Protein AF-R6BMS5-F1 (afdb_monomer_lite)

pLDDT: mean 73.4, std 20.64, range [26.23, 98.5]

Secondary structure (DSSP, 8-state):
-HHHHHHH-GGGSPPPP-SS-GGG-TTTTS-TT------HHHHHHHHHHHHHHTTTTPPB-TT-EETTTEE-HHHHHHHHHHHTT----SSHHHHTTSSEEE-GGG--TTPEEEEE-TTS-EEEEEEEEETTEEEEEEETTTEEEEEE--TTTEEEEEE-S-S-SSHHHHHHHT-----SS-TTS-----BTTBEEEEEEEEEEE-SSHHHHGGGTTSPPTTSPPP-TTTEEE-TTS-TT-EEEETTEEEEEEE--SSTTEEEEE-SSHHHHHHH-SEEEEEEE--

Foldseek 3Di:
DVVVCVVPPPVPDDDDPDPADPVRDPPNPPDPPPPPPCDLLNLLLQLLVVVLVVLFQAADDVVDLDSHPHYAFQSSLQNSCVLQQDHADSDLVRNCVVADWDAPLPADRQWKWFFADPVGDTDHIWGDRPPQKTWGLDDRVGGTHIDGDPVVGTDIIGDPRDPDPPPLVVVVVVDDDDDDDCPRRDAFDCDVQAGWRDKAKEAEAELDCVRQPVCRPAPAPQRHRDDALEEKAEPSDDFQWWKAWPNGIYTHRHHDDGPRYIYGYDHDDVVRVVVPIDITTMHTGD

Radius of gyration: 23.59 Å; chains: 1; bounding box: 51×51×78 Å

Sequence (286 aa):
MKKEIEEKGEDTYALAKAKVKPEDNKACYYTVTSVKEASVSGLIRTSMLEYAKQFLGNPYVWGGTSLTKGADCSGFVQSIYAEFGYSIPRVAEDQAECATKIPVEDALPGDLIFYQRSDGYIYHVVMSTGDGGTIEAHSSATGIIESTVNENDAVWAVRIISNEDTDILDALKKKDMAADYYDNAVIAKSTEYGSYLGKFKLTAYCSCPICCGVWSGGPTASGAMPTIDHTVAMAGLPFGTELIINGQVYTVEDLGTPYGHVDIYMNNHQAALQFGVQYSDVYLKK

Structure (mmCIF, N/CA/C/O backbone):
data_AF-R6BMS5-F1
#
_entry.id   AF-R6BMS5-F1
#
loop_
_atom_site.group_PDB
_atom_site.id
_atom_site.type_symbol
_atom_site.label_atom_id
_atom_site.label_alt_id
_atom_site.label_comp_id
_atom_site.label_asym_id
_atom_site.label_entity_id
_atom_site.label_seq_id
_atom_site.pdbx_PDB_ins_code
_atom_site.Cartn_x
_atom_site.Cartn_y
_atom_site.Cartn_z
_atom_site.occupancy
_atom_site.B_iso_or_equiv
_atom_site.auth_seq_id
_atom_site.auth_comp_id
_atom_site.auth_asym_id
_atom_site.auth_atom_id
_atom_site.pdbx_PDB_model_num
ATOM 1 N N . MET A 1 1 ? -14.666 19.134 49.758 1.00 48.16 1 MET A N 1
ATOM 2 C CA . MET A 1 1 ? -14.862 18.696 48.357 1.00 48.16 1 MET A CA 1
ATOM 3 C C . MET A 1 1 ? -14.799 17.178 48.189 1.00 48.16 1 MET A C 1
ATOM 5 O O . MET A 1 1 ? -15.866 16.598 48.250 1.00 48.16 1 MET A O 1
ATOM 9 N N . LYS A 1 2 ? -13.640 16.494 48.096 1.00 39.88 2 LYS A N 1
ATOM 10 C CA . LYS A 1 2 ? -13.614 15.010 47.957 1.00 39.88 2 LYS A CA 1
ATOM 11 C C . LYS A 1 2 ? -14.349 14.269 49.094 1.00 39.88 2 LYS A C 1
ATOM 13 O O . LYS A 1 2 ? -15.222 13.459 48.834 1.00 39.88 2 LYS A O 1
ATOM 18 N N . LYS A 1 3 ? -14.082 14.669 50.343 1.00 44.28 3 LYS A N 1
ATOM 19 C CA . LYS A 1 3 ? -14.708 14.100 51.552 1.00 44.28 3 LYS A CA 1
ATOM 20 C C . LYS A 1 3 ? -16.211 14.401 51.714 1.00 44.28 3 LYS A C 1
ATOM 22 O O . LYS A 1 3 ? -16.869 13.731 52.487 1.00 44.28 3 LYS A O 1
ATOM 27 N N . GLU A 1 4 ? -16.743 15.414 51.021 1.00 46.16 4 GLU A N 1
ATOM 28 C CA . GLU A 1 4 ? -18.176 15.777 51.080 1.00 46.16 4 GLU A CA 1
ATOM 29 C C . GLU A 1 4 ? -19.003 15.079 49.995 1.00 46.16 4 GLU A C 1
ATOM 31 O O . GLU A 1 4 ? -20.181 14.810 50.210 1.00 46.16 4 GLU A O 1
ATOM 36 N N . ILE A 1 5 ? -18.388 14.780 48.846 1.00 49.88 5 ILE A N 1
ATOM 37 C CA . ILE A 1 5 ? -19.019 14.054 47.734 1.00 49.88 5 ILE A CA 1
ATOM 38 C C . ILE A 1 5 ? -19.238 12.584 48.124 1.00 49.88 5 ILE A C 1
ATOM 40 O O . ILE A 1 5 ? -20.302 12.030 47.858 1.00 49.88 5 ILE A O 1
ATOM 44 N N . GLU A 1 6 ? -18.280 11.993 48.844 1.00 48.81 6 GLU A N 1
ATOM 45 C CA . GLU A 1 6 ? -18.361 10.616 49.353 1.00 48.81 6 GLU A CA 1
ATOM 46 C C . GLU A 1 6 ? -19.474 10.414 50.403 1.00 48.81 6 GLU A C 1
ATOM 48 O O . GLU A 1 6 ? -19.996 9.311 50.525 1.00 48.81 6 GLU A O 1
ATOM 53 N N . GLU A 1 7 ? -19.878 11.461 51.136 1.00 52.62 7 GLU A N 1
ATOM 54 C CA . GLU A 1 7 ? -20.912 11.369 52.185 1.00 52.62 7 GLU A CA 1
ATOM 55 C C . GLU A 1 7 ? -22.335 11.717 51.709 1.00 52.62 7 GLU A C 1
ATOM 57 O O . GLU A 1 7 ? -23.301 11.288 52.340 1.00 52.62 7 GLU A O 1
ATOM 62 N N . LYS A 1 8 ? -22.497 12.509 50.636 1.00 54.75 8 LYS A N 1
ATOM 63 C CA . LYS A 1 8 ? -23.806 13.078 50.238 1.00 54.75 8 LYS A CA 1
ATOM 64 C C . LYS A 1 8 ? -24.332 12.638 48.869 1.00 54.75 8 LYS A C 1
ATOM 66 O O . LYS A 1 8 ? -25.484 12.940 48.565 1.00 54.75 8 LYS A O 1
ATOM 71 N N . GLY A 1 9 ? -23.530 11.922 48.079 1.00 44.66 9 GLY A N 1
ATOM 72 C CA . GLY A 1 9 ? -23.881 11.511 46.717 1.00 44.66 9 GLY A CA 1
ATOM 73 C C . GLY A 1 9 ? -23.806 12.665 45.708 1.00 44.66 9 GLY A C 1
ATOM 74 O O . GLY A 1 9 ? -24.185 13.805 46.002 1.00 44.66 9 GLY A O 1
ATOM 75 N N . GLU A 1 10 ? -23.299 12.372 44.506 1.00 50.56 10 GLU A N 1
ATOM 76 C CA . GLU A 1 10 ? -23.112 13.349 43.416 1.00 50.56 10 GLU A CA 1
ATOM 77 C C . GLU A 1 10 ? -24.436 13.983 42.947 1.00 50.56 10 GLU A C 1
ATOM 79 O O . GLU A 1 10 ? -24.450 15.120 42.475 1.00 50.56 10 GLU A O 1
ATOM 84 N N . ASP A 1 11 ? -25.555 13.302 43.195 1.00 53.88 11 ASP A N 1
ATOM 85 C CA . ASP A 1 11 ? -26.923 13.658 42.804 1.00 53.88 11 ASP A CA 1
ATOM 86 C C . ASP A 1 11 ? -27.431 14.976 43.423 1.00 53.88 11 ASP A C 1
ATOM 88 O O . ASP A 1 11 ? -28.431 15.543 42.977 1.00 53.88 11 ASP A O 1
ATOM 92 N N . THR A 1 12 ? -26.757 15.477 44.465 1.00 45.81 12 THR A N 1
ATOM 93 C CA . THR A 1 12 ? -27.118 16.726 45.159 1.00 45.81 12 THR A CA 1
ATOM 94 C C . THR A 1 12 ? -26.424 17.970 44.596 1.00 45.81 12 THR A C 1
ATOM 96 O O . THR A 1 12 ? -26.767 19.093 44.983 1.00 45.81 12 THR A O 1
ATOM 99 N N . TYR A 1 13 ? -25.488 17.810 43.655 1.00 47.62 13 TYR A N 1
ATOM 100 C CA . TYR A 1 13 ? -24.798 18.925 43.013 1.00 47.62 13 TYR A CA 1
ATOM 101 C C . TYR A 1 13 ? -25.495 19.329 41.712 1.00 47.62 13 TYR A C 1
ATOM 103 O O . TYR A 1 13 ? -25.735 18.522 40.818 1.00 47.62 13 TYR A O 1
ATOM 111 N N . ALA A 1 14 ? -25.809 20.620 41.584 1.00 51.78 14 ALA A N 1
ATOM 112 C CA . ALA A 1 14 ? -26.380 21.149 40.355 1.00 51.78 14 ALA A CA 1
ATOM 113 C C . ALA A 1 14 ? -25.389 20.966 39.194 1.00 51.78 14 ALA A C 1
ATOM 115 O O . ALA A 1 14 ? -24.270 21.484 39.248 1.00 51.78 14 ALA A O 1
ATOM 116 N N . LEU A 1 15 ? -25.827 20.267 38.140 1.00 48.81 15 LEU A N 1
ATOM 117 C CA . LEU A 1 15 ? -25.089 20.143 36.885 1.00 48.81 15 LEU A CA 1
ATOM 118 C C . LEU A 1 15 ? -24.623 21.525 36.415 1.00 48.81 15 LEU A C 1
ATOM 120 O O . LEU A 1 15 ? -25.369 22.511 36.481 1.00 48.81 15 LEU A O 1
ATOM 124 N N . ALA A 1 16 ? -23.377 21.598 35.945 1.00 44.78 16 ALA A N 1
ATOM 125 C CA . ALA A 1 16 ? -22.811 22.829 35.424 1.00 44.78 16 ALA A CA 1
ATOM 126 C C . ALA A 1 16 ? -23.726 23.381 34.322 1.00 44.78 16 ALA A C 1
ATOM 128 O O . ALA A 1 16 ? -23.950 22.743 33.294 1.00 44.78 16 ALA A O 1
ATOM 129 N N . LYS A 1 17 ? -24.286 24.575 34.542 1.00 50.03 17 LYS A N 1
ATOM 130 C CA . LYS A 1 17 ? -25.129 25.224 33.537 1.00 50.03 17 LYS A CA 1
ATOM 131 C C . LYS A 1 17 ? -24.268 25.571 32.327 1.00 50.03 17 LYS A C 1
ATOM 133 O O . LYS A 1 17 ? -23.291 26.310 32.464 1.00 50.03 17 LYS A O 1
ATOM 138 N N . ALA A 1 18 ? -24.652 25.055 31.161 1.00 46.06 18 ALA A N 1
ATOM 139 C CA . ALA A 1 18 ? -24.036 25.394 29.886 1.00 46.06 18 ALA A CA 1
ATOM 140 C C . ALA A 1 18 ? -24.053 26.921 29.703 1.00 46.06 18 ALA A C 1
ATOM 142 O O . ALA A 1 18 ? -25.115 27.537 29.621 1.00 46.06 18 ALA A O 1
ATOM 143 N N . LYS A 1 19 ? -22.868 27.543 29.713 1.00 53.03 19 LYS A N 1
ATOM 144 C CA . LYS A 1 19 ? -22.713 29.005 29.599 1.00 53.03 19 LYS A CA 1
ATOM 145 C C . LYS A 1 19 ? -22.759 29.503 28.154 1.00 53.03 19 LYS A C 1
ATOM 147 O O . LYS A 1 19 ? -22.869 30.703 27.936 1.00 53.03 19 LYS A O 1
ATOM 152 N N . VAL A 1 20 ? -22.663 28.593 27.190 1.00 51.56 20 VAL A N 1
ATOM 153 C CA . VAL A 1 20 ? -22.655 28.871 25.753 1.00 51.56 20 VAL A CA 1
ATOM 154 C C . VAL A 1 20 ? -23.576 27.846 25.111 1.00 51.56 20 VAL A C 1
ATOM 156 O O . VAL A 1 20 ? -23.470 26.655 25.414 1.00 51.56 20 VAL A O 1
ATOM 159 N N . LYS A 1 21 ? -24.518 28.298 24.283 1.00 54.41 21 LYS A N 1
ATOM 160 C CA . LYS A 1 21 ? -25.370 27.376 23.535 1.00 54.41 21 LYS A CA 1
ATOM 161 C C . LYS A 1 21 ? -24.517 26.627 22.502 1.00 54.41 21 LYS A C 1
ATOM 163 O O . LYS A 1 21 ? -23.552 27.207 22.008 1.00 54.41 21 LYS A O 1
ATOM 168 N N . PRO A 1 22 ? -24.849 25.374 22.144 1.00 48.09 22 PRO A N 1
ATOM 169 C CA . PRO A 1 22 ? -24.074 24.598 21.170 1.00 48.09 22 PRO A CA 1
ATOM 170 C C . PRO A 1 22 ? -23.834 25.343 19.846 1.00 48.09 22 PRO A C 1
ATOM 172 O O . PRO A 1 22 ? -22.735 25.300 19.303 1.00 48.09 22 PRO A O 1
ATOM 175 N N . GLU A 1 23 ? -24.837 26.098 19.394 1.00 49.16 23 GLU A N 1
ATOM 176 C CA . GLU A 1 23 ? -24.811 26.970 18.210 1.00 49.16 23 GLU A CA 1
ATOM 177 C C . GLU A 1 23 ? -23.777 28.116 18.275 1.00 49.16 23 GLU A C 1
ATOM 179 O O . GLU A 1 23 ? -23.282 28.557 17.240 1.00 49.16 23 GLU A O 1
ATOM 184 N N . ASP A 1 24 ? -23.365 28.539 19.473 1.00 50.84 24 ASP A N 1
ATOM 185 C CA . ASP A 1 24 ? -22.434 29.654 19.699 1.00 50.84 24 ASP A CA 1
ATOM 186 C C . ASP A 1 24 ? -20.996 29.189 20.024 1.00 50.84 24 ASP A C 1
ATOM 188 O O . ASP A 1 24 ? -20.091 30.007 20.219 1.00 50.84 24 ASP A O 1
ATOM 192 N N . ASN A 1 25 ? -20.741 27.876 20.089 1.00 48.56 25 ASN A N 1
ATOM 193 C CA . ASN A 1 25 ? -19.449 27.334 20.512 1.00 48.56 25 ASN A CA 1
ATOM 194 C C . ASN A 1 25 ? -18.418 27.247 19.368 1.00 48.56 25 ASN A C 1
ATOM 196 O O . ASN A 1 25 ? -18.364 26.220 18.692 1.00 48.56 25 ASN A O 1
ATOM 200 N N . LYS A 1 26 ? -17.545 28.277 19.259 1.00 43.00 26 LYS A N 1
ATOM 201 C CA . LYS A 1 26 ? -16.164 28.289 18.685 1.00 43.00 26 LYS A CA 1
ATOM 202 C C . LYS A 1 26 ? -15.633 26.987 18.053 1.00 43.00 26 LYS A C 1
ATOM 204 O O . LYS A 1 26 ? -15.142 26.932 16.929 1.00 43.00 26 LYS A O 1
ATOM 209 N N . ALA A 1 27 ? -15.602 25.964 18.903 1.00 41.84 27 ALA A N 1
ATOM 210 C CA . ALA A 1 27 ? -14.840 24.740 18.721 1.00 41.84 27 ALA A CA 1
ATOM 211 C C . ALA A 1 27 ? -15.634 23.607 18.049 1.00 41.84 27 ALA A C 1
ATOM 213 O O . ALA A 1 27 ? -15.022 22.655 17.579 1.00 41.84 27 ALA A O 1
ATOM 214 N N . CYS A 1 28 ? -16.966 23.705 17.957 1.00 34.50 28 CYS A N 1
ATOM 215 C CA . CYS A 1 28 ? -17.813 22.676 17.335 1.00 34.50 28 CYS A CA 1
ATOM 216 C C . CYS A 1 28 ? -17.960 22.828 15.810 1.00 34.50 28 CYS A C 1
ATOM 218 O O . CYS A 1 28 ? -18.633 22.020 15.179 1.00 34.50 28 CYS A O 1
ATOM 220 N N . TYR A 1 29 ? -17.337 23.842 15.208 1.00 29.11 29 TYR A N 1
ATOM 221 C CA . TYR A 1 29 ? -17.413 24.121 13.768 1.00 29.11 29 TYR A CA 1
ATOM 222 C C . TYR A 1 29 ? -16.054 24.178 13.082 1.00 29.11 29 TYR A C 1
ATOM 224 O O . TYR A 1 29 ? -15.901 24.819 12.045 1.00 29.11 29 TYR A O 1
ATOM 232 N N . TYR A 1 30 ? -15.109 23.363 13.550 1.00 30.27 30 TYR A N 1
ATOM 233 C CA . TYR A 1 30 ? -14.156 22.748 12.623 1.00 30.27 30 TYR A CA 1
ATOM 234 C C . TYR A 1 30 ? -14.884 21.662 11.804 1.00 30.27 30 TYR A C 1
ATOM 236 O O . TYR A 1 30 ? -14.712 20.465 11.982 1.00 30.27 30 TYR A O 1
ATOM 244 N N . THR A 1 31 ? -15.813 22.160 10.984 1.00 35.34 31 THR A N 1
ATOM 245 C CA . THR A 1 31 ? -16.232 21.710 9.656 1.00 35.34 31 THR A CA 1
ATOM 246 C C . THR A 1 31 ? -16.151 20.215 9.343 1.00 35.34 31 THR A C 1
ATOM 248 O O . THR A 1 31 ? -15.224 19.745 8.692 1.00 35.34 31 THR A O 1
ATOM 251 N N . VAL A 1 32 ? -17.281 19.552 9.589 1.00 35.22 32 VAL A N 1
ATOM 252 C CA . VAL A 1 32 ? -17.813 18.413 8.808 1.00 35.22 32 VAL A CA 1
ATOM 253 C C . VAL A 1 32 ? -18.156 18.835 7.353 1.00 35.22 32 VAL A C 1
ATOM 255 O O . VAL A 1 32 ? -18.605 18.041 6.541 1.00 35.22 32 VAL A O 1
ATOM 258 N N . THR A 1 33 ? -17.929 20.100 6.980 1.00 29.91 33 THR A N 1
ATOM 259 C CA . THR A 1 33 ? -18.374 20.713 5.716 1.00 29.91 33 THR A CA 1
ATOM 260 C C . THR A 1 33 ? -17.281 20.913 4.659 1.00 29.91 33 THR A C 1
ATOM 262 O O . THR A 1 33 ? -17.516 21.600 3.669 1.00 29.91 33 THR A O 1
ATOM 265 N N . SER A 1 34 ? -16.101 20.303 4.815 1.00 32.72 34 SER A N 1
ATOM 266 C CA . SER A 1 34 ? -15.114 20.199 3.723 1.00 32.72 34 SER A CA 1
ATOM 267 C C . SER A 1 34 ? -14.394 18.851 3.660 1.00 32.72 34 SER A C 1
ATOM 269 O O . SER A 1 34 ? -13.307 18.761 3.085 1.00 32.72 34 SER A O 1
ATOM 271 N N . VAL A 1 35 ? -14.974 17.792 4.228 1.00 34.66 35 VAL A N 1
ATOM 272 C CA . VAL A 1 35 ? -14.551 16.438 3.872 1.00 34.66 35 VAL A CA 1
ATOM 273 C C . VAL A 1 35 ? -15.018 16.198 2.443 1.00 34.66 35 VAL A C 1
ATOM 275 O O . VAL A 1 35 ? -16.181 15.906 2.190 1.00 34.66 35 VAL A O 1
ATOM 278 N N . LYS A 1 36 ? -14.101 16.368 1.484 1.00 32.91 36 LYS A N 1
ATOM 279 C CA . LYS A 1 36 ? -14.150 15.594 0.242 1.00 32.91 36 LYS A CA 1
ATOM 280 C C . LYS A 1 36 ? -14.417 14.160 0.700 1.00 32.91 36 LYS A C 1
ATOM 282 O O . LYS A 1 36 ? -13.620 13.674 1.503 1.00 32.91 36 LYS A O 1
ATOM 287 N N . GLU A 1 37 ? -15.556 13.569 0.322 1.00 36.56 37 GLU A N 1
ATOM 288 C CA . GLU A 1 37 ? -15.881 12.188 0.698 1.00 36.56 37 GLU A CA 1
ATOM 289 C C . GLU A 1 37 ? -14.613 11.360 0.496 1.00 36.56 37 GLU A C 1
ATOM 291 O O . GLU A 1 37 ? -14.028 11.370 -0.592 1.00 36.56 37 GLU A O 1
ATOM 296 N N . ALA A 1 38 ? -14.101 10.775 1.580 1.00 40.34 38 ALA A N 1
ATOM 297 C CA . ALA A 1 38 ? -12.914 9.953 1.495 1.00 40.34 38 ALA A CA 1
ATOM 298 C C . ALA A 1 38 ? -13.300 8.761 0.622 1.00 40.34 38 ALA A C 1
ATOM 300 O O . ALA A 1 38 ? -14.048 7.890 1.061 1.00 40.34 38 ALA A O 1
ATOM 301 N N . SER A 1 39 ? -12.854 8.748 -0.635 1.00 49.84 39 SER A N 1
ATOM 302 C CA . SER A 1 39 ? -13.043 7.570 -1.466 1.00 49.84 39 SER A CA 1
ATOM 303 C C . SER A 1 39 ? -12.265 6.430 -0.819 1.00 49.84 39 SER A C 1
ATOM 305 O O . SER A 1 39 ? -11.151 6.627 -0.316 1.00 49.84 39 SER A O 1
ATOM 307 N N . VAL A 1 40 ? -12.838 5.228 -0.823 1.00 50.91 40 VAL A N 1
ATOM 308 C CA . VAL A 1 40 ? -12.163 4.030 -0.299 1.00 50.91 40 VAL A CA 1
ATOM 309 C C . VAL A 1 40 ? -10.800 3.866 -0.980 1.00 50.91 40 VAL A C 1
ATOM 311 O O . VAL A 1 40 ? -9.797 3.591 -0.323 1.00 50.91 40 VAL A O 1
ATOM 314 N N . SER A 1 41 ? -10.740 4.165 -2.282 1.00 56.53 41 SER A N 1
ATOM 315 C CA . SER A 1 41 ? -9.504 4.222 -3.063 1.00 56.53 41 SER A CA 1
ATOM 316 C C . SER A 1 41 ? -8.477 5.221 -2.514 1.00 56.53 41 SER A C 1
ATOM 318 O O . SER A 1 41 ? -7.293 4.900 -2.461 1.00 56.53 41 SER A O 1
ATOM 320 N N . GLY A 1 42 ? -8.896 6.402 -2.052 1.00 56.59 42 GLY A N 1
ATOM 321 C CA . GLY A 1 42 ? -8.011 7.403 -1.455 1.00 56.59 42 GLY A CA 1
ATOM 322 C C . GLY A 1 42 ? -7.402 6.935 -0.133 1.00 56.59 42 GLY A C 1
ATOM 323 O O . GLY A 1 42 ? -6.194 7.053 0.059 1.00 56.59 42 GLY A O 1
ATOM 324 N N . LEU A 1 43 ? -8.210 6.331 0.745 1.00 57.75 43 LEU A N 1
ATOM 325 C CA . LEU A 1 43 ? -7.745 5.805 2.036 1.00 57.75 43 LEU A CA 1
ATOM 326 C C . LEU A 1 43 ? -6.770 4.631 1.874 1.00 57.75 43 LEU A C 1
ATOM 328 O O . LEU A 1 43 ? -5.758 4.573 2.577 1.00 57.75 43 LEU A O 1
ATOM 332 N N . ILE A 1 44 ? -7.041 3.725 0.926 1.00 63.84 44 ILE A N 1
ATOM 333 C CA . ILE A 1 44 ? -6.142 2.610 0.592 1.00 63.84 44 ILE A CA 1
ATOM 334 C C . ILE A 1 44 ? -4.803 3.150 0.093 1.00 63.84 44 ILE A C 1
ATOM 336 O O . ILE A 1 44 ? -3.760 2.730 0.584 1.00 63.84 44 ILE A O 1
ATOM 340 N N . ARG A 1 45 ? -4.820 4.107 -0.842 1.00 75.38 45 ARG A N 1
ATOM 341 C CA . ARG A 1 45 ? -3.604 4.708 -1.408 1.00 75.38 45 ARG A CA 1
ATOM 342 C C . ARG A 1 45 ? -2.745 5.382 -0.337 1.00 75.38 45 ARG A C 1
ATOM 344 O O . ARG A 1 45 ? -1.548 5.119 -0.269 1.00 75.38 45 ARG A O 1
ATOM 351 N N . THR A 1 46 ? -3.343 6.193 0.539 1.00 70.12 46 THR A N 1
ATOM 352 C CA . THR A 1 46 ? -2.618 6.818 1.659 1.00 70.12 46 THR A CA 1
ATOM 353 C C . THR A 1 46 ? -2.024 5.768 2.593 1.00 70.12 46 THR A C 1
ATOM 355 O O . THR A 1 46 ? -0.839 5.829 2.908 1.00 70.12 46 THR A O 1
ATOM 358 N N . SER A 1 47 ? -2.818 4.773 2.991 1.00 63.44 47 SER A N 1
ATOM 359 C CA . SER A 1 47 ? -2.358 3.707 3.886 1.00 63.44 47 SER A CA 1
ATOM 360 C C . SER A 1 47 ? -1.225 2.884 3.269 1.00 63.44 47 SER A C 1
ATOM 362 O O . SER A 1 47 ? -0.266 2.545 3.959 1.00 63.44 47 SER A O 1
ATOM 364 N N . MET A 1 48 ? -1.300 2.610 1.964 1.00 77.06 48 MET A N 1
ATOM 365 C CA . MET A 1 48 ? -0.274 1.892 1.208 1.00 77.06 48 MET A CA 1
ATOM 366 C C . MET A 1 48 ? 1.059 2.628 1.218 1.00 77.06 48 MET A C 1
ATOM 368 O O . MET A 1 48 ? 2.097 2.011 1.456 1.00 77.06 48 MET A O 1
ATOM 372 N N . LEU A 1 49 ? 1.038 3.947 1.031 1.00 80.69 49 LEU A N 1
ATOM 373 C CA . LEU A 1 49 ? 2.254 4.751 1.091 1.00 80.69 49 LEU A CA 1
ATOM 374 C C . LEU A 1 49 ? 2.829 4.840 2.504 1.00 80.69 49 LEU A C 1
ATOM 376 O O . LEU A 1 49 ? 4.033 4.678 2.674 1.00 80.69 49 LEU A O 1
ATOM 380 N N . GLU A 1 50 ? 1.996 5.047 3.524 1.00 73.88 50 GLU A N 1
ATOM 381 C CA . GLU A 1 50 ? 2.466 5.069 4.916 1.00 73.88 50 GLU A CA 1
ATOM 382 C C . GLU A 1 50 ? 3.015 3.706 5.363 1.00 73.88 50 GLU A C 1
ATOM 384 O O . GLU A 1 50 ? 3.962 3.639 6.149 1.00 73.88 50 GLU A O 1
ATOM 389 N N . TYR A 1 51 ? 2.482 2.605 4.828 1.00 72.88 51 TYR A N 1
ATOM 390 C CA . TYR A 1 51 ? 3.072 1.282 5.002 1.00 72.88 51 TYR A CA 1
ATOM 391 C C . TYR A 1 51 ? 4.425 1.171 4.294 1.00 72.88 51 TYR A C 1
ATOM 393 O O . TYR A 1 51 ? 5.416 0.812 4.923 1.00 72.88 51 TYR A O 1
ATOM 401 N N . ALA A 1 52 ? 4.504 1.554 3.017 1.00 80.06 52 ALA A N 1
ATOM 402 C CA . ALA A 1 52 ? 5.739 1.501 2.239 1.00 80.06 52 ALA A CA 1
ATOM 403 C C . ALA A 1 52 ? 6.884 2.310 2.878 1.00 80.06 52 ALA A C 1
ATOM 405 O O . ALA A 1 52 ? 8.021 1.836 2.937 1.00 80.06 52 ALA A O 1
ATOM 406 N N . LYS A 1 53 ? 6.580 3.490 3.433 1.00 81.31 53 LYS A N 1
ATOM 407 C CA . LYS A 1 53 ? 7.552 4.366 4.108 1.00 81.31 53 LYS A CA 1
ATOM 408 C C . LYS A 1 53 ? 8.206 3.741 5.342 1.00 81.31 53 LYS A C 1
ATOM 410 O O . LYS A 1 53 ? 9.324 4.117 5.685 1.00 81.31 53 LYS A O 1
ATOM 415 N N . GLN A 1 54 ? 7.577 2.757 5.989 1.00 78.06 54 GLN A N 1
ATOM 416 C CA . GLN A 1 54 ? 8.174 2.061 7.142 1.00 78.06 54 GLN A CA 1
ATOM 417 C C . GLN A 1 54 ? 9.420 1.250 6.774 1.00 78.06 54 GLN A C 1
ATOM 419 O O . GLN A 1 54 ? 10.187 0.864 7.656 1.00 78.06 54 GLN A O 1
ATOM 424 N N . PHE A 1 55 ? 9.634 0.994 5.482 1.00 85.12 55 PHE A N 1
ATOM 425 C CA . PHE A 1 55 ? 10.752 0.198 4.985 1.00 85.12 55 PHE A CA 1
ATOM 426 C C . PHE A 1 55 ? 11.879 1.043 4.392 1.00 85.12 55 PHE A C 1
ATOM 428 O O . PHE A 1 55 ? 12.828 0.486 3.844 1.00 85.12 55 PHE A O 1
ATOM 435 N N . LEU A 1 56 ? 11.814 2.372 4.509 1.00 88.12 56 LEU A N 1
ATOM 436 C CA . LEU A 1 56 ? 12.901 3.250 4.085 1.00 88.12 56 LEU A CA 1
ATOM 437 C C . LEU A 1 56 ? 14.212 2.891 4.794 1.00 88.12 56 LEU A C 1
ATOM 439 O O . LEU A 1 56 ? 14.256 2.678 6.004 1.00 88.12 56 LEU A O 1
ATOM 443 N N . GLY A 1 57 ? 15.292 2.814 4.017 1.00 89.62 57 GLY A N 1
ATOM 444 C CA . GLY A 1 57 ? 16.620 2.405 4.472 1.00 89.62 57 GLY A CA 1
ATOM 445 C C . GLY A 1 57 ? 16.850 0.890 4.530 1.00 89.62 57 GLY A C 1
ATOM 446 O O . GLY A 1 57 ? 17.993 0.469 4.719 1.00 89.62 57 GLY A O 1
ATOM 447 N N . ASN A 1 58 ? 15.822 0.056 4.333 1.00 90.25 58 ASN A N 1
ATOM 448 C CA . ASN A 1 58 ? 16.000 -1.397 4.278 1.00 90.25 58 ASN A CA 1
ATOM 449 C C . ASN A 1 58 ? 16.722 -1.827 2.987 1.00 90.25 58 ASN A C 1
ATOM 451 O O . ASN A 1 58 ? 16.677 -1.119 1.976 1.00 90.25 58 ASN A O 1
ATOM 455 N N . PRO A 1 59 ? 17.424 -2.975 2.996 1.00 91.56 59 PRO A N 1
ATOM 456 C CA . PRO A 1 59 ? 18.333 -3.330 1.914 1.00 91.56 59 PRO A CA 1
ATOM 457 C C . PRO A 1 59 ? 17.611 -3.679 0.612 1.00 91.56 59 PRO A C 1
ATOM 459 O O . PRO A 1 59 ? 16.545 -4.290 0.603 1.00 91.56 59 PRO A O 1
ATOM 462 N N . TYR A 1 60 ? 18.264 -3.381 -0.508 1.00 96.88 60 TYR A N 1
ATOM 463 C CA . TYR A 1 60 ? 17.900 -3.952 -1.797 1.00 96.88 60 TYR A CA 1
ATOM 464 C C . TYR A 1 60 ? 18.551 -5.329 -1.936 1.00 96.88 60 TYR A C 1
ATOM 466 O O . TYR A 1 60 ? 19.756 -5.473 -1.709 1.00 96.88 60 TYR A O 1
ATOM 474 N N . VAL A 1 61 ? 17.782 -6.333 -2.351 1.00 94.06 61 VAL A N 1
ATOM 475 C CA . VAL A 1 61 ? 18.290 -7.684 -2.631 1.00 94.06 61 VAL A CA 1
ATOM 476 C C . VAL A 1 61 ? 17.674 -8.183 -3.928 1.00 94.06 61 VAL A C 1
ATOM 478 O O . VAL A 1 61 ? 16.463 -8.357 -4.004 1.00 94.06 61 VAL A O 1
ATOM 481 N N . TRP A 1 62 ? 18.513 -8.461 -4.929 1.00 92.38 62 TRP A N 1
ATOM 482 C CA . TRP A 1 62 ? 18.073 -9.028 -6.206 1.00 92.38 62 TRP A CA 1
ATOM 483 C C . 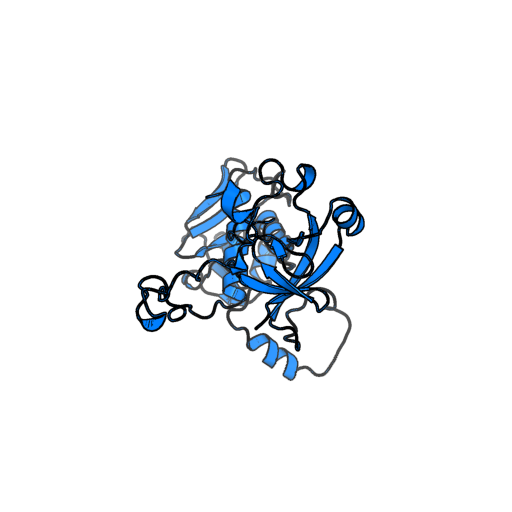TRP A 1 62 ? 17.303 -10.338 -5.997 1.00 92.38 62 TRP A C 1
ATOM 485 O O . TRP A 1 62 ? 17.796 -11.253 -5.335 1.00 92.38 62 TRP A O 1
ATOM 495 N N . GLY A 1 63 ? 16.098 -10.437 -6.554 1.00 88.56 63 GLY A N 1
ATOM 496 C CA . GLY A 1 63 ? 15.191 -11.565 -6.352 1.00 88.56 63 GLY A CA 1
ATOM 497 C C . GLY A 1 63 ? 14.423 -11.528 -5.024 1.00 88.56 63 GLY A C 1
ATOM 498 O O . GLY A 1 63 ? 13.509 -12.333 -4.834 1.00 88.56 63 GLY A O 1
ATOM 499 N N . GLY A 1 64 ? 14.733 -10.599 -4.119 1.00 87.31 64 GLY A N 1
ATOM 500 C CA . GLY A 1 64 ? 14.150 -10.518 -2.784 1.00 87.31 64 GLY A CA 1
ATOM 501 C C . GLY A 1 64 ? 12.704 -10.021 -2.771 1.00 87.31 64 GLY A C 1
ATOM 502 O O . GLY A 1 64 ? 12.317 -9.160 -3.555 1.00 87.31 64 GLY A O 1
ATOM 503 N N . THR A 1 65 ? 11.923 -10.533 -1.820 1.00 87.00 65 THR A N 1
ATOM 504 C CA . THR A 1 65 ? 10.529 -10.132 -1.546 1.00 87.00 65 THR A CA 1
ATOM 505 C C . THR A 1 65 ? 10.304 -9.879 -0.050 1.00 87.00 65 THR A C 1
ATOM 507 O O . THR A 1 65 ? 9.195 -10.004 0.458 1.00 87.00 65 THR A O 1
ATOM 510 N N . SER A 1 66 ? 11.369 -9.617 0.714 1.00 85.38 66 SER A N 1
ATOM 511 C CA . SER A 1 66 ? 11.256 -9.356 2.147 1.00 85.38 66 SER A CA 1
ATOM 512 C C . SER A 1 66 ? 11.404 -7.869 2.412 1.00 85.38 66 SER A C 1
ATOM 514 O O . SER A 1 66 ? 12.494 -7.323 2.285 1.00 85.38 66 SER A O 1
ATOM 516 N N . LEU A 1 67 ? 10.336 -7.225 2.876 1.00 78.81 67 LEU A N 1
ATOM 517 C CA . LEU A 1 67 ? 10.354 -5.794 3.196 1.00 78.81 67 LEU A CA 1
ATOM 518 C C . LEU A 1 67 ? 11.369 -5.419 4.295 1.00 78.81 67 LEU A C 1
ATOM 520 O O . LEU A 1 67 ? 11.773 -4.266 4.383 1.00 78.81 67 LEU A O 1
ATOM 524 N N . THR A 1 68 ? 11.823 -6.385 5.105 1.00 80.62 68 THR A N 1
ATOM 525 C CA . THR A 1 68 ? 12.791 -6.175 6.199 1.00 80.62 68 THR A CA 1
ATOM 526 C C . THR A 1 68 ? 14.157 -6.820 5.968 1.00 80.62 68 THR A C 1
ATOM 528 O O . THR A 1 68 ? 15.163 -6.289 6.429 1.00 80.62 68 THR A O 1
ATOM 531 N N . LYS A 1 69 ? 14.230 -7.963 5.270 1.00 80.19 69 LYS A N 1
ATOM 532 C CA . LYS A 1 69 ? 15.503 -8.660 4.980 1.00 80.19 69 LYS A CA 1
ATOM 533 C C . LYS A 1 69 ? 16.068 -8.335 3.599 1.00 80.19 69 LYS A C 1
ATOM 535 O O . LYS A 1 69 ? 17.215 -8.673 3.321 1.00 80.19 69 LYS A O 1
ATOM 540 N N . GLY A 1 70 ? 15.266 -7.692 2.762 1.00 81.31 70 GLY A N 1
ATOM 541 C CA . GLY A 1 70 ? 15.645 -7.126 1.485 1.00 81.31 70 GLY A CA 1
ATOM 542 C C . GLY A 1 70 ? 14.728 -7.534 0.338 1.00 81.31 70 GLY A C 1
ATOM 543 O O . GLY A 1 70 ? 14.270 -8.681 0.248 1.00 81.31 70 GLY A O 1
ATOM 544 N N . ALA A 1 71 ? 14.474 -6.569 -0.540 1.00 88.81 71 ALA A N 1
ATOM 545 C CA . ALA A 1 71 ? 13.621 -6.715 -1.710 1.00 88.81 71 ALA A CA 1
ATOM 546 C C . ALA A 1 71 ? 14.269 -6.082 -2.946 1.00 88.81 71 ALA A C 1
ATOM 548 O O . ALA A 1 71 ? 15.072 -5.161 -2.811 1.00 88.81 71 ALA A O 1
ATOM 549 N N . ASP A 1 72 ? 13.943 -6.571 -4.140 1.00 96.00 72 ASP A N 1
ATOM 550 C CA . ASP A 1 72 ? 14.221 -5.831 -5.376 1.00 96.00 72 ASP A CA 1
ATOM 551 C C . ASP A 1 72 ? 13.039 -4.924 -5.743 1.00 96.00 72 ASP A C 1
ATOM 553 O O . ASP A 1 72 ? 12.040 -4.885 -5.028 1.00 96.00 72 ASP A O 1
ATOM 557 N N . CYS A 1 73 ? 13.145 -4.165 -6.836 1.00 97.06 73 CYS A N 1
ATOM 558 C CA . CYS A 1 73 ? 12.134 -3.180 -7.233 1.00 97.06 73 CYS A CA 1
ATOM 559 C C . CYS A 1 73 ? 10.727 -3.784 -7.359 1.00 97.06 73 CYS A C 1
ATOM 561 O O . CYS A 1 73 ? 9.786 -3.325 -6.710 1.00 97.06 73 CYS A O 1
ATOM 563 N N . SER A 1 74 ? 10.601 -4.867 -8.124 1.00 92.12 74 SER A N 1
ATOM 564 C CA . SER A 1 74 ? 9.325 -5.549 -8.357 1.00 92.12 74 SER A CA 1
ATOM 565 C C . SER A 1 74 ? 8.851 -6.353 -7.145 1.00 92.12 74 SER A C 1
ATOM 567 O O . SER A 1 74 ? 7.650 -6.408 -6.887 1.00 92.12 74 SER A O 1
ATOM 569 N N . GLY A 1 75 ? 9.768 -6.921 -6.359 1.00 81.31 75 GLY A N 1
ATOM 570 C CA . GLY A 1 75 ? 9.476 -7.623 -5.113 1.00 81.31 75 GLY A CA 1
ATOM 571 C C . GLY A 1 75 ? 9.031 -6.688 -3.989 1.00 81.31 75 GLY A C 1
ATOM 572 O O . GLY A 1 75 ? 8.186 -7.072 -3.180 1.00 81.31 75 GLY A O 1
ATOM 573 N N . PHE A 1 76 ? 9.541 -5.454 -3.954 1.00 97.69 76 PHE A N 1
ATOM 574 C CA . PHE A 1 76 ? 9.119 -4.416 -3.017 1.00 97.69 76 PHE A CA 1
ATOM 575 C C . PHE A 1 76 ? 7.664 -4.037 -3.270 1.00 97.69 76 PHE A C 1
ATOM 577 O O . PHE A 1 76 ? 6.826 -4.263 -2.400 1.00 97.69 76 PHE A O 1
ATOM 584 N N . VAL A 1 77 ? 7.334 -3.565 -4.477 1.00 94.44 77 VAL A N 1
ATOM 585 C CA . VAL A 1 77 ? 5.951 -3.177 -4.798 1.00 94.44 77 VAL A CA 1
ATOM 586 C C . VAL A 1 77 ? 4.994 -4.366 -4.719 1.00 94.44 77 VAL A C 1
ATOM 588 O O . VAL A 1 77 ? 3.890 -4.205 -4.213 1.00 94.44 77 VAL A O 1
ATOM 591 N N . GLN A 1 78 ? 5.426 -5.578 -5.093 1.00 89.25 78 GLN A N 1
ATOM 592 C CA . GLN A 1 78 ? 4.627 -6.793 -4.905 1.00 89.25 78 GLN A CA 1
ATOM 593 C C . GLN 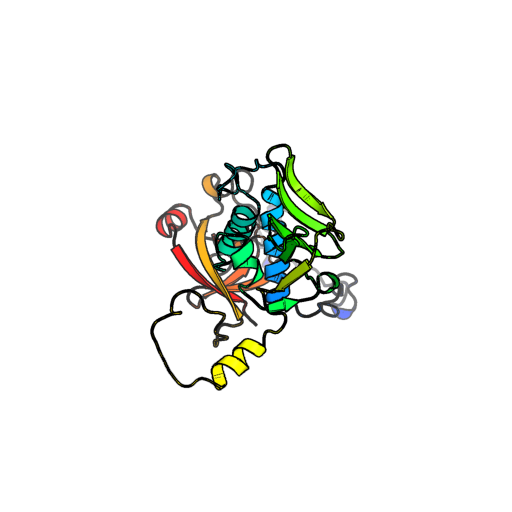A 1 78 ? 4.284 -7.032 -3.435 1.00 89.25 78 GLN A C 1
ATOM 595 O O . GLN A 1 78 ? 3.136 -7.330 -3.120 1.00 89.25 78 GLN A O 1
ATOM 600 N N . SER A 1 79 ? 5.265 -6.909 -2.541 1.00 72.06 79 SER A N 1
ATOM 601 C CA . SER A 1 79 ? 5.061 -7.156 -1.112 1.00 72.06 79 SER A CA 1
ATOM 602 C C . SER A 1 79 ? 4.178 -6.085 -0.473 1.00 72.06 79 SER A C 1
ATOM 604 O O . SER A 1 79 ? 3.347 -6.415 0.366 1.00 72.06 79 SER A O 1
ATOM 606 N N . ILE A 1 80 ? 4.309 -4.825 -0.908 1.00 81.56 80 ILE A N 1
ATOM 607 C CA . ILE A 1 80 ? 3.399 -3.751 -0.497 1.00 81.56 80 ILE A CA 1
ATOM 608 C C . ILE A 1 80 ? 1.977 -4.060 -0.970 1.00 81.56 80 ILE A C 1
ATOM 610 O O . ILE A 1 80 ? 1.072 -4.119 -0.153 1.00 81.56 80 ILE A O 1
ATOM 614 N N . TYR A 1 81 ? 1.765 -4.329 -2.259 1.00 78.06 81 TYR A N 1
ATOM 615 C CA . TYR A 1 81 ? 0.434 -4.625 -2.798 1.00 78.06 81 TYR A CA 1
ATOM 616 C C . TYR A 1 81 ? -0.214 -5.859 -2.144 1.00 78.06 81 TYR A C 1
ATOM 618 O O . TYR A 1 81 ? -1.416 -5.840 -1.866 1.00 78.06 81 TYR A O 1
ATOM 626 N N . ALA A 1 82 ? 0.578 -6.890 -1.831 1.00 67.50 82 ALA A N 1
ATOM 627 C CA . ALA A 1 82 ? 0.107 -8.100 -1.163 1.00 67.50 82 ALA A CA 1
ATOM 628 C C . ALA A 1 82 ? -0.453 -7.831 0.245 1.00 67.50 82 ALA A C 1
ATOM 630 O O . ALA A 1 82 ? -1.466 -8.430 0.604 1.00 67.50 82 ALA A O 1
ATOM 631 N N . GLU A 1 83 ? 0.143 -6.910 1.011 1.00 66.56 83 GLU A N 1
ATOM 632 C CA . GLU A 1 83 ? -0.369 -6.513 2.335 1.00 66.56 83 GLU A CA 1
ATOM 633 C C . GLU A 1 83 ? -1.766 -5.874 2.238 1.00 66.56 83 GLU A C 1
ATOM 635 O O . GLU A 1 83 ? -2.602 -6.018 3.126 1.00 66.56 83 GLU A O 1
ATO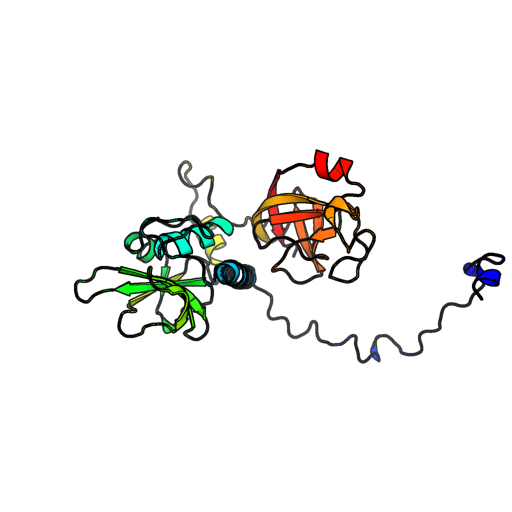M 640 N N . PHE A 1 84 ? -2.055 -5.230 1.106 1.00 64.19 84 PHE A N 1
ATOM 641 C CA . PHE A 1 84 ? -3.334 -4.579 0.819 1.00 64.19 84 PHE A CA 1
ATOM 642 C C . PHE A 1 84 ? -4.302 -5.486 0.043 1.00 64.19 84 PHE A C 1
ATOM 644 O O . PHE A 1 84 ? -5.309 -5.013 -0.479 1.00 64.19 84 PHE A O 1
ATOM 651 N N . GLY A 1 85 ? -4.016 -6.791 -0.041 1.00 56.09 85 GLY A N 1
ATOM 652 C CA . GLY A 1 85 ? -4.893 -7.784 -0.666 1.00 56.09 85 GLY A CA 1
ATOM 653 C C . GLY A 1 85 ? -4.841 -7.826 -2.196 1.00 56.09 85 GLY A C 1
ATOM 654 O O . GLY A 1 85 ? -5.652 -8.517 -2.813 1.00 56.09 85 GLY A O 1
ATOM 655 N N . TYR A 1 86 ? -3.891 -7.130 -2.823 1.00 67.19 86 TYR A N 1
ATOM 656 C CA . TYR A 1 86 ? -3.706 -7.141 -4.270 1.00 67.19 86 TYR A CA 1
ATOM 657 C C . TYR A 1 86 ? -2.599 -8.115 -4.669 1.00 67.19 86 TYR A C 1
ATOM 659 O O . TYR A 1 86 ? -1.465 -8.037 -4.200 1.00 67.19 86 TYR A O 1
ATOM 667 N N . SER A 1 87 ? -2.914 -9.017 -5.596 1.00 75.12 87 SER A N 1
ATOM 668 C CA . SER A 1 87 ? -1.919 -9.901 -6.197 1.00 75.12 87 SER A CA 1
ATOM 669 C C . SER A 1 87 ? -1.428 -9.300 -7.507 1.00 75.12 87 SER A C 1
ATOM 671 O O . SER A 1 87 ? -2.212 -9.120 -8.437 1.00 75.12 87 SER A O 1
ATOM 673 N N . ILE A 1 88 ? -0.132 -8.994 -7.578 1.00 77.00 88 ILE A N 1
ATOM 674 C CA . ILE A 1 88 ? 0.520 -8.525 -8.804 1.00 77.00 88 ILE A CA 1
ATOM 675 C C . ILE A 1 88 ? 1.653 -9.474 -9.216 1.00 77.00 88 ILE A C 1
ATOM 677 O O . ILE A 1 88 ? 2.235 -10.149 -8.352 1.00 77.00 88 ILE A O 1
ATOM 681 N N . PRO A 1 89 ? 1.988 -9.538 -10.521 1.00 80.19 89 PRO A N 1
ATOM 682 C CA . PRO A 1 89 ? 3.067 -10.388 -11.017 1.00 80.19 89 PRO A CA 1
ATOM 683 C C . PRO A 1 89 ? 4.403 -10.131 -10.315 1.00 80.19 89 PRO A C 1
ATOM 685 O O . PRO A 1 89 ? 4.633 -9.060 -9.757 1.00 80.19 89 PRO A O 1
ATOM 688 N N . ARG A 1 90 ? 5.306 -11.116 -10.337 1.00 87.38 90 ARG A N 1
ATOM 689 C CA . ARG A 1 90 ? 6.613 -11.005 -9.667 1.00 87.38 90 ARG A CA 1
ATOM 690 C C . ARG A 1 90 ? 7.597 -10.112 -10.416 1.00 87.38 90 ARG A C 1
ATOM 692 O O . ARG A 1 90 ? 8.449 -9.513 -9.768 1.00 87.38 90 ARG A O 1
ATOM 699 N N . VAL A 1 91 ? 7.527 -10.073 -11.743 1.00 84.62 91 VAL A N 1
ATOM 700 C CA . VAL A 1 91 ? 8.519 -9.412 -12.603 1.00 84.62 91 VAL A CA 1
ATOM 701 C C . VAL A 1 91 ? 7.986 -8.058 -13.067 1.00 84.62 91 VAL A C 1
ATOM 703 O O . VAL A 1 91 ? 6.800 -7.934 -13.359 1.00 84.62 91 VAL A O 1
ATOM 706 N N . ALA A 1 92 ? 8.861 -7.048 -13.136 1.00 85.75 92 ALA A N 1
ATOM 707 C CA . ALA A 1 92 ? 8.491 -5.680 -13.512 1.00 85.75 92 ALA A CA 1
ATOM 708 C C . ALA A 1 92 ? 7.846 -5.593 -14.909 1.00 85.75 92 ALA A C 1
ATOM 710 O O . ALA A 1 92 ? 6.886 -4.852 -15.082 1.00 85.75 92 ALA A O 1
ATOM 711 N N . GLU A 1 93 ? 8.323 -6.381 -15.879 1.00 86.06 93 GLU A N 1
ATOM 712 C CA . GLU A 1 93 ? 7.733 -6.472 -17.225 1.00 86.06 93 GLU A CA 1
ATOM 713 C C . GLU A 1 93 ? 6.259 -6.899 -17.173 1.00 86.06 93 GLU A C 1
ATOM 715 O O . GLU A 1 93 ? 5.401 -6.232 -17.743 1.00 86.06 93 GLU A O 1
ATOM 720 N N . ASP A 1 94 ? 5.947 -7.954 -16.417 1.00 73.69 94 ASP A N 1
ATOM 721 C CA . ASP A 1 94 ? 4.570 -8.430 -16.266 1.00 73.69 94 ASP A CA 1
ATOM 722 C C . ASP A 1 94 ? 3.709 -7.434 -15.470 1.00 73.69 94 ASP A C 1
ATOM 724 O O . ASP A 1 94 ? 2.527 -7.250 -15.758 1.00 73.69 94 ASP A O 1
ATOM 728 N N . GLN A 1 95 ? 4.290 -6.771 -14.463 1.00 82.25 95 GLN A N 1
ATOM 729 C CA . GLN A 1 95 ? 3.616 -5.712 -13.706 1.00 82.25 95 GLN A CA 1
ATOM 730 C C . GLN A 1 95 ? 3.263 -4.509 -14.599 1.00 82.25 95 GLN A C 1
ATOM 732 O O . GLN A 1 95 ? 2.218 -3.895 -14.396 1.00 82.25 95 GLN A O 1
ATOM 737 N N . ALA A 1 96 ? 4.080 -4.199 -15.611 1.00 84.12 96 ALA A N 1
ATOM 738 C CA . ALA A 1 96 ? 3.841 -3.093 -16.540 1.00 84.12 96 ALA A CA 1
ATOM 739 C C . ALA A 1 96 ? 2.617 -3.313 -17.451 1.00 84.12 96 ALA A C 1
ATOM 741 O O . ALA A 1 96 ? 2.098 -2.357 -18.035 1.00 84.12 96 ALA A O 1
ATOM 742 N N . GLU A 1 97 ? 2.144 -4.558 -17.550 1.00 81.06 97 GLU A N 1
ATOM 743 C CA . GLU A 1 97 ? 1.016 -4.984 -18.384 1.00 81.06 97 GLU A CA 1
ATOM 744 C C . GLU A 1 97 ? -0.199 -5.458 -17.562 1.00 81.06 97 GLU A C 1
ATOM 746 O O . GLU A 1 97 ? -1.228 -5.819 -18.133 1.00 81.06 97 GLU A O 1
ATOM 751 N N . CYS A 1 98 ? -0.108 -5.490 -16.226 1.00 74.31 98 CYS A N 1
ATOM 752 C CA . CYS A 1 98 ? -1.087 -6.201 -15.396 1.00 74.31 98 CYS A CA 1
ATOM 753 C C . CYS A 1 98 ? -2.419 -5.461 -15.188 1.00 74.31 98 CYS A C 1
ATOM 755 O O . CYS A 1 98 ? -3.395 -6.080 -14.760 1.00 74.31 98 CYS A O 1
ATOM 757 N N . ALA A 1 99 ? -2.474 -4.157 -15.473 1.00 74.69 99 ALA A N 1
ATOM 758 C CA . ALA A 1 99 ? -3.675 -3.338 -15.323 1.00 74.69 99 ALA A CA 1
ATOM 759 C C . ALA A 1 99 ? -3.666 -2.131 -16.283 1.00 74.69 99 ALA A C 1
ATOM 761 O O . ALA A 1 99 ? -2.903 -2.081 -17.249 1.00 74.69 99 ALA A O 1
ATOM 762 N N . THR A 1 100 ? -4.550 -1.160 -16.045 1.00 79.50 100 THR A N 1
ATOM 763 C CA . THR A 1 100 ? -4.750 -0.011 -16.934 1.00 79.50 100 THR A CA 1
ATOM 764 C C . THR A 1 100 ? -3.502 0.860 -17.009 1.00 79.50 100 THR A C 1
ATOM 766 O O . THR A 1 100 ? -3.092 1.452 -16.010 1.00 79.50 100 THR A O 1
ATOM 769 N N . LYS A 1 101 ? -2.940 0.986 -18.215 1.00 85.88 101 LYS A N 1
ATOM 770 C CA . LYS A 1 101 ? -1.866 1.934 -18.516 1.00 85.88 101 LYS A CA 1
ATOM 771 C C . LYS A 1 101 ? -2.407 3.358 -18.546 1.00 85.88 101 LYS A C 1
ATOM 773 O O . LYS A 1 101 ? -3.437 3.618 -19.167 1.00 85.88 101 LYS A O 1
ATOM 778 N N . ILE A 1 102 ? -1.693 4.264 -17.900 1.00 87.38 102 ILE A N 1
ATOM 779 C CA . ILE A 1 102 ? -2.007 5.686 -17.814 1.00 87.38 102 ILE A CA 1
ATOM 780 C C . ILE A 1 102 ? -0.739 6.515 -18.075 1.00 87.38 102 ILE A C 1
ATOM 782 O O . ILE A 1 102 ? 0.375 6.008 -17.884 1.00 87.38 102 ILE A O 1
ATOM 786 N N . PRO A 1 103 ? -0.885 7.780 -18.497 1.00 91.75 103 PRO A N 1
ATOM 787 C CA . PRO A 1 103 ? 0.232 8.717 -18.541 1.00 91.75 103 PRO A CA 1
ATOM 788 C C . PRO A 1 103 ? 0.893 8.867 -17.161 1.00 91.75 103 PRO A C 1
ATOM 790 O O . PRO A 1 103 ? 0.230 8.745 -16.128 1.00 91.75 103 PRO A O 1
ATOM 793 N N . VAL A 1 104 ? 2.206 9.107 -17.132 1.00 91.44 104 VAL A N 1
ATOM 794 C CA . VAL A 1 104 ? 2.973 9.223 -15.876 1.00 91.44 104 VAL A CA 1
ATOM 795 C C . VAL A 1 104 ? 2.533 10.457 -15.088 1.00 91.44 104 VAL A C 1
ATOM 797 O O . VAL A 1 104 ? 2.439 10.413 -13.866 1.00 91.44 104 VAL A O 1
ATOM 800 N N . GLU A 1 105 ? 2.196 11.536 -15.785 1.00 89.81 105 GLU A N 1
ATOM 801 C CA . GLU A 1 105 ? 1.665 12.778 -15.226 1.00 89.81 105 GLU A CA 1
ATOM 802 C C . GLU A 1 105 ? 0.299 12.608 -14.543 1.00 89.81 105 GLU A C 1
ATOM 804 O O . GLU A 1 105 ? -0.040 13.376 -13.643 1.00 89.81 105 GLU A O 1
ATOM 809 N N . ASP A 1 106 ? -0.455 11.574 -14.923 1.00 87.69 106 ASP A N 1
ATOM 810 C CA . ASP A 1 106 ? -1.745 11.235 -14.323 1.00 87.69 106 ASP A CA 1
ATOM 811 C C . ASP A 1 106 ? -1.594 10.274 -13.135 1.00 87.69 106 ASP A C 1
ATOM 813 O O . ASP A 1 106 ? -2.602 9.876 -12.534 1.00 87.69 106 ASP A O 1
ATOM 817 N N . ALA A 1 107 ? -0.365 9.853 -12.805 1.00 89.75 107 ALA A N 1
ATOM 818 C CA . ALA A 1 107 ? -0.103 8.896 -11.740 1.00 89.75 107 ALA A CA 1
ATOM 819 C C . ALA A 1 107 ? -0.519 9.463 -10.378 1.00 89.75 107 ALA A C 1
ATOM 821 O O . ALA A 1 107 ? -0.070 10.521 -9.936 1.00 89.75 107 ALA A O 1
ATOM 822 N N . LEU A 1 108 ? -1.355 8.702 -9.678 1.00 88.50 108 LEU A N 1
ATOM 823 C CA . LEU A 1 108 ? -1.795 9.006 -8.325 1.00 88.50 108 LEU A CA 1
ATOM 824 C C . LEU A 1 108 ? -0.949 8.236 -7.301 1.00 88.50 108 LEU A C 1
ATOM 826 O O . LEU A 1 108 ? -0.394 7.187 -7.636 1.00 88.50 108 LEU A O 1
ATOM 830 N N . PRO A 1 109 ? -0.910 8.697 -6.035 1.00 88.69 109 PRO A N 1
ATOM 831 C CA . PRO A 1 109 ? -0.364 7.951 -4.902 1.00 88.69 109 PRO A CA 1
ATOM 832 C C . PRO A 1 109 ? -0.692 6.454 -4.952 1.00 88.69 109 PRO A C 1
ATOM 834 O O . PRO A 1 109 ? -1.865 6.094 -4.950 1.00 88.69 109 PRO A O 1
ATOM 837 N N . GLY A 1 110 ? 0.312 5.582 -5.013 1.00 86.94 110 GLY A N 1
ATOM 838 C CA . GLY A 1 110 ? 0.164 4.127 -5.101 1.00 86.94 110 GLY A CA 1
ATOM 839 C C . GLY A 1 110 ? 0.207 3.542 -6.518 1.00 86.94 110 GLY A C 1
ATOM 840 O O . GLY A 1 110 ? 0.468 2.350 -6.643 1.00 86.94 110 GLY A O 1
ATOM 841 N N . ASP A 1 111 ? 0.009 4.326 -7.586 1.00 95.25 111 ASP A N 1
ATOM 842 C CA . ASP A 1 111 ? 0.177 3.826 -8.963 1.00 95.25 111 ASP A CA 1
ATOM 843 C C . ASP A 1 111 ? 1.644 3.441 -9.228 1.00 95.25 111 ASP A C 1
ATOM 845 O O . ASP A 1 111 ? 2.565 4.011 -8.639 1.00 95.25 111 ASP A O 1
ATOM 849 N N . LEU A 1 112 ? 1.869 2.466 -10.110 1.00 97.19 112 LEU A N 1
ATOM 850 C CA . LEU A 1 112 ? 3.212 1.968 -10.420 1.00 97.19 112 LEU A CA 1
ATOM 851 C C . LEU A 1 112 ? 3.748 2.633 -11.682 1.00 97.19 112 LEU A C 1
ATOM 853 O O . LEU A 1 112 ? 3.096 2.556 -12.714 1.00 97.19 112 LEU A O 1
ATOM 857 N N . ILE A 1 113 ? 4.922 3.255 -11.622 1.00 98.31 113 ILE A N 1
ATOM 858 C CA . ILE A 1 113 ? 5.598 3.858 -12.778 1.00 98.31 113 ILE A CA 1
ATOM 859 C C . ILE A 1 113 ? 6.722 2.921 -13.220 1.00 98.31 113 ILE A C 1
ATOM 861 O O . ILE A 1 113 ? 7.478 2.415 -12.388 1.00 98.31 113 ILE A O 1
ATOM 865 N N . PHE A 1 114 ? 6.836 2.695 -14.527 1.00 98.06 114 PHE A N 1
ATOM 866 C CA . PHE A 1 114 ? 7.805 1.763 -15.102 1.00 98.06 114 PHE A CA 1
ATOM 867 C C . PHE A 1 114 ? 8.883 2.496 -15.885 1.00 98.06 114 PHE A C 1
ATOM 869 O O . PHE A 1 114 ? 8.588 3.434 -16.631 1.00 98.06 114 PHE A O 1
ATOM 876 N N . TYR A 1 115 ? 10.127 2.041 -15.719 1.00 97.62 115 TYR A N 1
ATOM 877 C CA . TYR A 1 115 ? 11.286 2.576 -16.425 1.00 97.62 115 TYR A CA 1
ATOM 878 C C . TYR A 1 115 ? 11.783 1.589 -17.476 1.00 97.62 115 TYR A C 1
ATOM 880 O O . TYR A 1 115 ? 11.956 0.393 -17.207 1.00 97.62 115 TYR A O 1
ATOM 888 N N . GLN A 1 116 ? 12.031 2.105 -18.676 1.00 95.19 116 GLN A N 1
ATOM 889 C CA . GLN A 1 116 ? 12.404 1.328 -19.848 1.00 95.19 116 GLN A CA 1
ATOM 890 C C . GLN A 1 116 ? 13.739 1.803 -20.412 1.00 95.19 116 GLN A C 1
ATOM 892 O O . GLN A 1 116 ? 14.016 2.996 -20.495 1.00 95.19 116 GLN A O 1
ATOM 897 N N . ARG A 1 117 ? 14.569 0.858 -20.850 1.00 92.38 117 ARG A N 1
ATOM 898 C CA . ARG A 1 117 ? 15.773 1.164 -21.629 1.00 92.38 117 ARG A CA 1
ATOM 899 C C . ARG A 1 117 ? 15.411 1.420 -23.093 1.00 92.38 117 ARG A C 1
ATOM 901 O O . ARG A 1 117 ? 14.355 1.022 -23.573 1.00 92.38 117 ARG A O 1
ATOM 908 N N . SER A 1 118 ? 16.340 2.000 -23.849 1.00 90.31 118 SER A N 1
ATOM 909 C CA . SER A 1 118 ? 16.155 2.274 -25.282 1.00 90.31 118 SER A CA 1
ATOM 910 C C . SER A 1 118 ? 15.922 1.033 -26.158 1.00 90.31 118 SER A C 1
ATOM 912 O O . SER A 1 118 ? 15.446 1.170 -27.282 1.00 90.31 118 SER A O 1
ATOM 914 N N . ASP A 1 119 ? 16.250 -0.166 -25.669 1.00 92.25 119 ASP A N 1
ATOM 915 C CA . ASP A 1 119 ? 15.981 -1.448 -26.334 1.00 92.25 119 ASP A CA 1
ATOM 916 C C . ASP A 1 119 ? 14.575 -2.007 -26.043 1.00 92.25 119 ASP A C 1
ATOM 918 O O . ASP A 1 119 ? 14.223 -3.073 -26.546 1.00 92.25 119 ASP A O 1
ATOM 922 N N . GLY A 1 120 ? 13.759 -1.284 -25.270 1.00 89.25 120 GLY A N 1
ATOM 923 C CA . GLY A 1 120 ? 12.397 -1.673 -24.917 1.00 89.25 120 GLY A CA 1
ATOM 924 C C . GLY A 1 120 ? 12.289 -2.518 -23.644 1.00 89.25 120 GLY A C 1
ATOM 925 O O . GLY A 1 120 ? 11.179 -2.870 -23.246 1.00 89.25 120 GLY A O 1
ATOM 926 N N . TYR A 1 121 ? 13.399 -2.835 -22.974 1.00 91.62 121 TYR A N 1
ATOM 927 C CA . TYR A 1 121 ? 13.375 -3.651 -21.762 1.00 91.62 121 TYR A CA 1
ATOM 928 C C . TYR A 1 121 ? 12.955 -2.839 -20.527 1.00 91.62 121 TYR A C 1
ATOM 930 O O . TYR A 1 121 ? 13.595 -1.832 -20.197 1.00 91.62 121 TYR A O 1
ATOM 938 N N . ILE A 1 122 ? 11.908 -3.291 -19.823 1.00 94.06 122 ILE A N 1
ATOM 939 C CA . ILE A 1 122 ? 11.488 -2.726 -18.531 1.00 94.06 122 ILE A CA 1
ATOM 940 C C . ILE A 1 122 ? 12.439 -3.240 -17.454 1.00 94.06 122 ILE A C 1
ATOM 942 O O . ILE A 1 122 ? 12.443 -4.422 -17.118 1.00 94.06 122 ILE A O 1
ATOM 946 N N . TYR A 1 123 ? 13.261 -2.348 -16.906 1.00 94.25 123 TYR A N 1
ATOM 947 C CA . TYR A 1 123 ? 14.309 -2.730 -15.956 1.00 94.25 123 TYR A CA 1
ATOM 948 C C . TYR A 1 123 ? 13.989 -2.349 -14.514 1.00 94.25 123 TYR A C 1
ATOM 950 O O . TYR A 1 123 ? 14.652 -2.839 -13.599 1.00 94.25 123 TYR A O 1
ATOM 958 N N . HIS A 1 124 ? 13.005 -1.473 -14.301 1.00 97.81 124 HIS A N 1
ATOM 959 C CA . HIS A 1 124 ? 12.696 -0.956 -12.977 1.00 97.81 124 HIS A CA 1
ATOM 960 C C . HIS A 1 124 ? 11.235 -0.540 -12.842 1.00 97.81 124 HIS A C 1
ATOM 962 O O . HIS A 1 124 ? 10.582 -0.171 -13.819 1.00 97.81 124 HIS A O 1
ATOM 968 N N . VAL A 1 125 ? 10.743 -0.600 -11.610 1.00 98.25 125 VAL A N 1
ATOM 969 C CA . VAL A 1 125 ? 9.396 -0.185 -11.220 1.00 98.25 125 VAL A CA 1
ATOM 970 C C . VAL A 1 125 ? 9.483 0.596 -9.918 1.00 98.25 125 VAL A C 1
ATOM 972 O O . VAL A 1 125 ? 10.216 0.210 -9.004 1.00 98.25 125 VAL A O 1
ATOM 975 N N . VAL A 1 126 ? 8.723 1.682 -9.839 1.00 98.50 126 VAL A N 1
ATOM 976 C CA . VAL A 1 126 ? 8.623 2.544 -8.658 1.00 98.50 126 VAL A CA 1
ATOM 977 C C . VAL A 1 126 ? 7.157 2.773 -8.310 1.00 98.50 126 VAL A C 1
ATOM 979 O O . VAL A 1 126 ? 6.291 2.724 -9.183 1.00 98.50 126 VAL A O 1
ATOM 982 N N . MET A 1 127 ? 6.858 3.028 -7.038 1.00 98.31 127 MET A N 1
ATOM 983 C CA . MET A 1 127 ? 5.511 3.405 -6.609 1.00 98.31 127 MET A CA 1
ATOM 984 C C . MET A 1 127 ? 5.418 4.930 -6.517 1.00 98.31 127 MET A C 1
ATOM 986 O O . MET A 1 127 ? 6.226 5.553 -5.832 1.00 98.31 127 MET A O 1
ATOM 990 N N . SER A 1 128 ? 4.445 5.536 -7.200 1.00 97.44 128 SER A N 1
ATOM 991 C CA . SER A 1 128 ? 4.202 6.981 -7.145 1.00 97.44 128 SER A CA 1
ATOM 992 C C . SER A 1 128 ? 3.742 7.394 -5.749 1.00 97.44 128 SER A C 1
ATOM 994 O O . SER A 1 128 ? 2.832 6.782 -5.188 1.00 97.44 128 SER A O 1
ATOM 996 N N . THR A 1 129 ? 4.319 8.459 -5.196 1.00 92.38 129 THR A N 1
ATOM 997 C CA . THR A 1 129 ? 3.812 9.098 -3.970 1.00 92.38 129 THR A CA 1
ATOM 998 C C . THR A 1 129 ? 2.881 10.277 -4.268 1.00 92.38 129 THR A C 1
ATOM 1000 O O . THR A 1 129 ? 2.412 10.926 -3.336 1.00 92.38 129 THR A O 1
ATOM 1003 N N . GLY A 1 130 ? 2.596 10.544 -5.549 1.00 87.56 130 GLY A N 1
ATOM 1004 C CA . GLY A 1 130 ? 1.973 11.783 -6.016 1.00 87.56 130 GLY A CA 1
ATOM 1005 C C . GLY A 1 130 ? 2.990 12.913 -6.211 1.00 87.56 130 GLY A C 1
ATOM 1006 O O . GLY A 1 130 ? 4.127 12.824 -5.746 1.00 87.56 130 GLY A O 1
ATOM 1007 N N . ASP A 1 131 ? 2.578 13.962 -6.929 1.00 88.50 131 ASP A N 1
ATOM 1008 C CA . ASP A 1 131 ? 3.350 15.197 -7.153 1.00 88.50 131 ASP A CA 1
ATOM 1009 C C . ASP A 1 131 ? 4.787 14.974 -7.678 1.00 88.50 131 ASP A C 1
ATOM 1011 O O . ASP A 1 131 ? 5.722 15.685 -7.314 1.00 88.50 131 ASP A O 1
ATOM 1015 N N . GLY A 1 132 ? 4.981 13.958 -8.529 1.00 90.88 132 GLY A N 1
ATOM 1016 C CA . GLY A 1 132 ? 6.288 13.603 -9.100 1.00 90.88 132 GLY A CA 1
ATOM 1017 C C . GLY A 1 132 ? 7.243 12.886 -8.135 1.00 90.88 132 GLY A C 1
ATOM 1018 O O . GLY A 1 132 ? 8.385 12.602 -8.501 1.00 90.88 132 GLY A O 1
ATOM 1019 N N . GLY A 1 133 ? 6.797 12.576 -6.917 1.00 96.94 133 GLY A N 1
ATOM 1020 C CA . GLY A 1 133 ? 7.543 11.775 -5.952 1.00 96.94 133 GLY A CA 1
ATOM 1021 C C . GLY A 1 133 ? 7.367 10.269 -6.161 1.00 96.94 133 GLY A C 1
ATOM 1022 O O . GLY A 1 133 ? 6.390 9.800 -6.753 1.00 96.94 133 GLY A O 1
ATOM 1023 N N . THR A 1 134 ? 8.329 9.499 -5.658 1.00 98.38 134 THR A N 1
ATOM 1024 C CA . THR A 1 134 ? 8.366 8.036 -5.759 1.00 98.38 134 THR A CA 1
ATOM 1025 C C . THR A 1 134 ? 8.934 7.405 -4.492 1.00 98.38 134 THR A C 1
ATOM 1027 O O . THR A 1 134 ? 9.755 8.010 -3.803 1.00 98.38 134 THR A O 1
ATOM 1030 N N . ILE A 1 135 ? 8.531 6.165 -4.221 1.00 98.12 135 ILE A N 1
ATOM 1031 C CA . ILE A 1 135 ? 9.178 5.266 -3.265 1.00 98.12 135 ILE A CA 1
ATOM 1032 C C . ILE A 1 135 ? 9.553 3.959 -3.969 1.00 98.12 135 ILE A C 1
ATOM 1034 O O . ILE A 1 135 ? 8.765 3.394 -4.734 1.00 98.12 135 ILE A O 1
ATOM 1038 N N . GLU A 1 136 ? 10.777 3.487 -3.742 1.00 98.00 136 GLU A N 1
ATOM 1039 C CA . GLU A 1 136 ? 11.359 2.400 -4.529 1.00 98.00 136 GLU A CA 1
ATOM 1040 C C . GLU A 1 136 ? 12.437 1.622 -3.772 1.00 98.00 136 GLU A C 1
ATOM 1042 O O . GLU A 1 136 ? 13.197 2.185 -2.988 1.00 98.00 136 GLU A O 1
ATOM 1047 N N . ALA A 1 137 ? 12.569 0.326 -4.071 1.00 97.31 137 ALA A N 1
ATOM 1048 C CA . ALA A 1 137 ? 13.803 -0.407 -3.805 1.00 97.31 137 ALA A CA 1
ATOM 1049 C C . ALA A 1 137 ? 14.792 -0.096 -4.936 1.00 97.31 137 ALA A C 1
ATOM 1051 O O . ALA A 1 137 ? 14.756 -0.728 -5.992 1.00 97.31 137 ALA A O 1
ATOM 1052 N N . HIS A 1 138 ? 15.650 0.899 -4.716 1.00 96.81 138 HIS A N 1
ATOM 1053 C CA . HIS A 1 138 ? 16.429 1.547 -5.768 1.00 96.81 138 HIS A CA 1
ATOM 1054 C C . HIS A 1 138 ? 17.629 0.709 -6.227 1.00 96.81 138 HIS A C 1
ATOM 1056 O O . HIS A 1 138 ? 17.749 0.372 -7.402 1.00 96.81 138 HIS A O 1
ATOM 1062 N N . SER A 1 139 ? 18.543 0.353 -5.319 1.00 94.19 139 SER A N 1
ATOM 1063 C CA . SER A 1 139 ? 19.735 -0.438 -5.668 1.00 94.19 139 SER A CA 1
ATOM 1064 C C . SER A 1 139 ? 20.451 -0.996 -4.444 1.00 94.19 139 SER A C 1
ATOM 1066 O O . SER A 1 139 ? 20.293 -0.483 -3.338 1.00 94.19 139 SER A O 1
ATOM 1068 N N . SER A 1 140 ? 21.337 -1.980 -4.637 1.00 91.19 140 SER A N 1
ATOM 1069 C CA . SER A 1 140 ? 22.166 -2.556 -3.561 1.00 91.19 140 SER A CA 1
ATOM 1070 C C . SER A 1 140 ? 22.999 -1.527 -2.783 1.00 91.19 140 SER A C 1
ATOM 1072 O O . SER A 1 140 ? 23.391 -1.801 -1.654 1.00 91.19 140 SER A O 1
ATOM 1074 N N . ALA A 1 141 ? 23.285 -0.359 -3.369 1.00 93.31 141 ALA A N 1
ATOM 1075 C CA . ALA A 1 141 ? 24.060 0.699 -2.720 1.00 93.31 141 ALA A CA 1
ATOM 1076 C C . ALA A 1 141 ? 23.228 1.584 -1.777 1.00 93.31 141 ALA A C 1
ATOM 1078 O O . ALA A 1 141 ? 23.785 2.179 -0.860 1.00 93.31 141 ALA A O 1
ATOM 1079 N N . THR A 1 142 ? 21.920 1.701 -2.015 1.00 94.31 142 THR A N 1
ATOM 1080 C CA . THR A 1 142 ? 21.054 2.691 -1.339 1.00 94.31 142 THR A CA 1
ATOM 1081 C C . THR A 1 142 ? 19.854 2.071 -0.634 1.00 94.31 142 THR A C 1
ATOM 1083 O O . THR A 1 142 ? 19.342 2.662 0.309 1.00 94.31 142 THR A O 1
ATOM 1086 N N . GLY A 1 143 ? 19.444 0.864 -1.025 1.00 96.00 143 GLY A N 1
ATOM 1087 C CA . GLY A 1 143 ? 18.288 0.189 -0.453 1.00 96.00 143 GLY A CA 1
ATOM 1088 C C . GLY A 1 143 ? 16.966 0.788 -0.924 1.00 96.00 143 GLY A C 1
ATOM 1089 O O . GLY A 1 143 ? 16.837 1.185 -2.084 1.00 96.00 143 GLY A O 1
ATOM 1090 N N . ILE A 1 144 ? 15.986 0.801 -0.024 1.00 95.88 144 ILE A N 1
ATOM 1091 C CA . ILE A 1 144 ? 14.671 1.406 -0.233 1.00 95.88 144 ILE A CA 1
ATOM 1092 C C . ILE A 1 144 ? 14.731 2.893 0.116 1.00 95.88 144 ILE A C 1
ATOM 1094 O O . ILE A 1 144 ? 15.122 3.251 1.229 1.00 95.88 144 ILE A O 1
ATOM 1098 N N . ILE A 1 145 ? 14.342 3.756 -0.820 1.00 97.81 145 ILE A N 1
ATOM 1099 C CA . ILE A 1 145 ? 14.429 5.216 -0.694 1.00 97.81 145 ILE A CA 1
ATOM 1100 C C . ILE A 1 145 ? 13.166 5.900 -1.220 1.00 97.81 145 ILE A C 1
ATOM 1102 O O . ILE A 1 145 ? 12.399 5.313 -1.984 1.00 97.81 145 ILE A O 1
ATOM 1106 N N . GLU A 1 146 ? 12.994 7.164 -0.837 1.00 98.00 146 GLU A N 1
ATOM 1107 C CA . GLU A 1 146 ? 12.154 8.107 -1.572 1.00 98.00 146 GLU A CA 1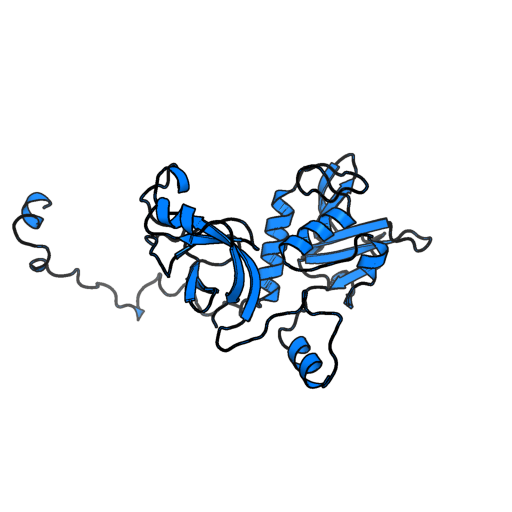
ATOM 1108 C C . GLU A 1 146 ? 13.016 8.873 -2.581 1.00 98.00 146 GLU A C 1
ATOM 1110 O O . GLU A 1 146 ? 14.178 9.195 -2.316 1.00 98.00 146 GLU A O 1
ATOM 1115 N N . SER A 1 147 ? 12.439 9.157 -3.741 1.00 97.25 147 SER A N 1
ATOM 1116 C CA . SER A 1 147 ? 13.085 9.857 -4.850 1.00 97.25 147 SER A CA 1
ATOM 1117 C C . SER A 1 147 ? 12.033 10.614 -5.668 1.00 97.25 147 SER A C 1
ATOM 1119 O O . SER A 1 147 ? 10.857 10.670 -5.304 1.00 97.25 147 SER A O 1
ATOM 1121 N N . THR A 1 148 ? 12.430 11.183 -6.798 1.00 97.38 148 THR A N 1
ATOM 1122 C CA . THR A 1 148 ? 11.528 11.769 -7.796 1.00 97.38 148 THR A CA 1
ATOM 1123 C C . THR A 1 148 ? 11.503 10.916 -9.056 1.00 97.38 148 THR A C 1
ATOM 1125 O O . THR A 1 148 ? 12.477 10.225 -9.357 1.00 97.38 148 THR A O 1
ATOM 1128 N N . VAL A 1 149 ? 10.416 11.000 -9.822 1.00 96.75 149 VAL A N 1
ATOM 1129 C CA . VAL A 1 149 ? 10.292 10.311 -11.113 1.00 96.75 149 VAL A CA 1
ATOM 1130 C C . VAL A 1 149 ? 11.482 10.648 -12.020 1.00 96.75 149 VAL A C 1
ATOM 1132 O O . VAL A 1 149 ? 11.824 11.814 -12.214 1.00 96.75 149 VAL A O 1
ATOM 1135 N N . ASN A 1 150 ? 12.110 9.621 -12.596 1.00 95.31 150 ASN A N 1
ATOM 1136 C CA . ASN A 1 150 ? 13.117 9.795 -13.638 1.00 95.31 150 ASN A CA 1
ATOM 1137 C C . ASN A 1 150 ? 12.428 9.925 -15.002 1.00 95.31 150 ASN A C 1
ATOM 1139 O O . ASN A 1 150 ? 12.163 8.928 -15.670 1.00 95.31 150 ASN A O 1
ATOM 1143 N N . GLU A 1 151 ? 12.160 11.160 -15.422 1.00 92.12 151 GLU A N 1
ATOM 1144 C CA . GLU A 1 151 ? 11.441 11.450 -16.672 1.00 92.12 151 GLU A CA 1
ATOM 1145 C C . GLU A 1 151 ? 12.158 10.971 -17.945 1.00 92.12 151 GLU A C 1
ATOM 1147 O O . GLU A 1 151 ? 11.517 10.842 -18.982 1.00 92.12 151 GLU A O 1
ATOM 1152 N N . ASN A 1 152 ? 13.468 10.691 -17.897 1.00 93.25 152 ASN A N 1
ATOM 1153 C CA . ASN A 1 152 ? 14.192 10.211 -19.081 1.00 93.25 152 ASN A CA 1
ATOM 1154 C C . ASN A 1 152 ? 13.884 8.745 -19.398 1.00 93.25 152 ASN A C 1
ATOM 1156 O O . ASN A 1 152 ? 13.875 8.365 -20.567 1.00 93.25 152 ASN A O 1
ATOM 1160 N N . ASP A 1 153 ? 13.664 7.942 -18.356 1.00 94.38 153 ASP A N 1
ATOM 1161 C CA . ASP A 1 153 ? 13.482 6.495 -18.479 1.00 94.38 153 ASP A CA 1
ATOM 1162 C C . ASP A 1 153 ? 12.018 6.079 -18.252 1.00 94.38 153 ASP A C 1
ATOM 1164 O O . ASP A 1 153 ? 11.633 4.964 -18.609 1.00 94.38 153 ASP A O 1
ATOM 1168 N N . ALA A 1 154 ? 11.189 6.953 -17.667 1.00 95.94 154 ALA A N 1
ATOM 1169 C CA . ALA A 1 154 ? 9.772 6.700 -17.431 1.00 95.94 154 ALA A CA 1
ATOM 1170 C C . ALA A 1 154 ? 8.975 6.606 -18.735 1.00 95.94 154 ALA A C 1
ATOM 1172 O O . ALA A 1 154 ? 9.035 7.494 -19.582 1.00 95.94 154 ALA A O 1
ATOM 1173 N N . VAL A 1 155 ? 8.187 5.535 -18.870 1.00 94.94 155 VAL A N 1
ATOM 1174 C CA . VAL A 1 155 ? 7.392 5.283 -20.082 1.00 94.94 155 VAL A CA 1
ATOM 1175 C C . VAL A 1 155 ? 5.889 5.401 -19.859 1.00 94.94 155 VAL A C 1
ATOM 1177 O O . VAL A 1 155 ? 5.213 6.115 -20.594 1.00 94.94 155 VAL A O 1
ATOM 1180 N N . TRP A 1 156 ? 5.348 4.724 -18.850 1.00 94.19 156 TRP A N 1
ATOM 1181 C CA . TRP A 1 156 ? 3.949 4.841 -18.440 1.00 94.19 156 TRP A CA 1
ATOM 1182 C C . TRP A 1 156 ? 3.796 4.440 -16.978 1.00 94.19 156 TRP A C 1
ATOM 1184 O O . TRP A 1 156 ? 4.686 3.819 -16.384 1.00 94.19 156 TRP A O 1
ATOM 1194 N N . ALA A 1 157 ? 2.640 4.777 -16.413 1.00 94.38 157 ALA A N 1
ATOM 1195 C CA . ALA A 1 157 ? 2.202 4.243 -15.139 1.00 94.38 157 ALA A CA 1
ATOM 1196 C C . ALA A 1 157 ? 1.079 3.216 -15.325 1.00 94.38 157 ALA A C 1
ATOM 1198 O O . ALA A 1 157 ? 0.379 3.204 -16.336 1.00 94.38 157 ALA A O 1
ATOM 1199 N N . VAL A 1 158 ? 0.910 2.334 -14.348 1.00 87.31 158 VAL A N 1
ATOM 1200 C CA . VAL A 1 158 ? -0.173 1.356 -14.281 1.00 87.31 158 VAL A CA 1
ATOM 1201 C C . VAL A 1 158 ? -1.009 1.638 -13.042 1.00 87.31 158 VAL A C 1
ATOM 1203 O O . VAL A 1 158 ? -0.497 1.714 -11.922 1.00 87.31 158 VAL A O 1
ATOM 1206 N N . ARG A 1 159 ? -2.320 1.768 -13.255 1.00 86.94 159 ARG A N 1
ATOM 1207 C CA . ARG A 1 159 ? -3.314 1.968 -12.205 1.00 86.94 159 ARG A CA 1
ATOM 1208 C C . ARG A 1 159 ? -4.002 0.654 -11.869 1.00 86.94 159 ARG A C 1
ATOM 1210 O O . ARG A 1 159 ? -4.828 0.162 -12.634 1.00 86.94 159 ARG A O 1
ATOM 1217 N N . ILE A 1 160 ? -3.666 0.119 -10.699 1.00 80.69 160 ILE A N 1
ATOM 1218 C CA . ILE A 1 160 ? -4.253 -1.116 -10.157 1.00 80.69 160 ILE A CA 1
ATOM 1219 C C . ILE A 1 160 ? -5.462 -0.798 -9.264 1.00 80.69 160 ILE A C 1
ATOM 1221 O O . ILE A 1 160 ? -6.468 -1.499 -9.307 1.00 80.69 160 ILE A O 1
ATOM 1225 N N . ILE A 1 161 ? -5.392 0.286 -8.485 1.00 74.12 161 ILE A N 1
ATOM 1226 C CA . ILE A 1 161 ? -6.489 0.750 -7.625 1.00 74.12 161 ILE A CA 1
ATOM 1227 C C . ILE A 1 161 ? -7.387 1.680 -8.455 1.00 74.12 161 ILE A C 1
ATOM 1229 O O . ILE A 1 161 ? -6.954 2.772 -8.833 1.00 74.12 161 ILE A O 1
ATOM 1233 N N . SER A 1 162 ? -8.622 1.274 -8.770 1.00 66.94 162 SER A N 1
ATOM 1234 C CA . SER A 1 162 ? -9.533 2.095 -9.585 1.00 66.94 162 SER A CA 1
ATOM 1235 C C . SER A 1 162 ? -9.864 3.433 -8.910 1.00 66.94 162 SER A C 1
ATOM 1237 O O . SER A 1 162 ? -9.926 3.544 -7.684 1.00 66.94 162 SER A O 1
ATOM 1239 N N . ASN A 1 163 ? -10.068 4.471 -9.728 1.00 55.94 163 ASN A N 1
ATOM 1240 C CA . ASN A 1 163 ? -10.463 5.801 -9.246 1.00 55.94 163 ASN A CA 1
ATOM 1241 C C . ASN A 1 163 ? -11.962 5.905 -8.960 1.00 55.94 163 ASN A C 1
ATOM 1243 O O . ASN A 1 163 ? -12.376 6.789 -8.215 1.00 55.94 163 ASN A O 1
ATOM 1247 N N . GLU A 1 164 ? -12.754 5.016 -9.553 1.00 51.19 164 GLU A N 1
ATOM 1248 C CA . GLU A 1 164 ? -14.199 4.983 -9.410 1.00 51.19 164 GLU A CA 1
ATOM 1249 C C . GLU A 1 164 ? -14.632 3.779 -8.573 1.00 51.19 164 GLU A C 1
ATOM 1251 O O . GLU A 1 164 ? -14.242 2.641 -8.852 1.00 51.19 164 GLU A O 1
ATOM 1256 N N . ASP A 1 165 ? -15.498 4.032 -7.589 1.00 45.25 165 ASP A N 1
ATOM 1257 C CA . ASP A 1 165 ? -16.244 2.992 -6.873 1.00 45.25 165 ASP A CA 1
ATOM 1258 C C . ASP A 1 165 ? -17.309 2.322 -7.795 1.00 45.25 165 ASP A C 1
ATOM 1260 O O . ASP A 1 165 ? -17.940 1.336 -7.409 1.00 45.25 165 ASP A O 1
ATOM 1264 N N . THR A 1 166 ? -17.523 2.836 -9.022 1.00 39.47 166 THR A N 1
ATOM 1265 C CA . THR A 1 166 ? -18.641 2.519 -9.939 1.00 39.47 166 THR A CA 1
ATOM 1266 C C . THR A 1 166 ? -18.336 1.558 -11.099 1.00 39.47 166 THR A C 1
ATOM 1268 O O . THR A 1 166 ? -19.206 0.754 -11.437 1.00 39.47 166 THR A O 1
ATOM 1271 N N . ASP A 1 167 ? -17.130 1.544 -11.678 1.00 43.16 167 ASP A N 1
ATOM 1272 C CA . ASP A 1 167 ? -16.804 0.708 -12.860 1.00 43.16 167 ASP A CA 1
ATOM 1273 C C . ASP A 1 167 ? -16.895 -0.801 -12.593 1.00 43.16 167 ASP A C 1
ATOM 1275 O O . ASP A 1 167 ? -17.260 -1.611 -13.452 1.00 43.16 167 ASP A O 1
ATOM 1279 N N . ILE A 1 168 ? -16.628 -1.174 -11.347 1.00 41.28 168 ILE A N 1
ATOM 1280 C CA . ILE A 1 168 ? -16.799 -2.525 -10.822 1.00 41.28 168 ILE A CA 1
ATOM 1281 C C . ILE A 1 168 ? -18.266 -2.966 -10.946 1.00 41.28 168 ILE A C 1
ATOM 1283 O O . ILE A 1 168 ? -18.543 -4.095 -11.346 1.00 41.28 168 ILE A O 1
ATOM 1287 N N . LEU A 1 169 ? -19.225 -2.081 -10.663 1.00 34.53 169 LEU A N 1
ATOM 1288 C CA . LEU A 1 169 ? -20.655 -2.401 -10.678 1.00 34.53 169 LEU A CA 1
ATOM 1289 C C . LEU A 1 169 ? -21.190 -2.609 -12.104 1.00 34.53 169 LEU A C 1
ATOM 1291 O O . LEU A 1 169 ? -22.063 -3.454 -12.316 1.00 34.53 169 LEU A O 1
ATOM 1295 N N . ASP A 1 170 ? -20.657 -1.884 -13.086 1.00 38.94 170 ASP A N 1
ATOM 1296 C CA . ASP A 1 170 ? -21.076 -1.987 -14.488 1.00 38.94 170 ASP A CA 1
ATOM 1297 C C . ASP A 1 170 ? -20.404 -3.151 -15.233 1.00 38.94 170 ASP A C 1
ATOM 1299 O O . ASP A 1 170 ? -21.021 -3.757 -16.119 1.00 38.94 170 ASP A O 1
ATOM 1303 N N . ALA A 1 171 ? -19.189 -3.540 -14.831 1.00 40.22 171 ALA A N 1
ATOM 1304 C CA . ALA A 1 171 ? -18.548 -4.774 -15.283 1.00 40.22 171 ALA A CA 1
ATOM 1305 C C . ALA A 1 171 ? -19.277 -6.031 -14.763 1.00 40.22 171 ALA A C 1
ATOM 1307 O O . ALA A 1 171 ? -19.429 -7.005 -15.505 1.00 40.22 171 ALA A O 1
ATOM 1308 N N . LEU A 1 172 ? -19.792 -5.986 -13.527 1.00 37.59 172 LEU A N 1
ATOM 1309 C CA . LEU A 1 172 ? -20.545 -7.077 -12.891 1.00 37.59 172 LEU A CA 1
ATOM 1310 C C . LEU A 1 172 ? -21.950 -7.277 -13.486 1.00 37.59 172 LEU A C 1
ATOM 1312 O O . LEU A 1 172 ? -22.398 -8.411 -13.621 1.00 37.59 172 LEU A O 1
ATOM 1316 N N . LYS A 1 173 ? -22.641 -6.209 -13.906 1.00 40.62 173 LYS A N 1
ATOM 1317 C CA . LYS A 1 173 ? -23.968 -6.312 -14.553 1.00 40.62 173 LYS A CA 1
ATOM 1318 C C . LYS A 1 173 ? -23.924 -6.898 -15.967 1.00 40.62 173 LYS A C 1
ATOM 1320 O O . LYS A 1 173 ? -24.934 -7.406 -16.444 1.00 40.62 173 LYS A O 1
ATOM 1325 N N . LYS A 1 174 ? -22.788 -6.786 -16.664 1.00 42.34 174 LYS A N 1
ATOM 1326 C CA . LYS A 1 174 ? -22.648 -7.202 -18.072 1.00 42.34 174 LYS A CA 1
ATOM 1327 C C . LYS A 1 174 ? -22.297 -8.679 -18.266 1.00 42.34 174 LYS A C 1
ATOM 1329 O O . LYS A 1 174 ? -22.408 -9.158 -19.391 1.00 42.34 174 LYS A O 1
ATOM 1334 N N . LYS A 1 175 ? -21.864 -9.395 -17.225 1.00 37.78 175 LYS A N 1
ATOM 1335 C CA . LYS A 1 175 ? -21.421 -10.792 -17.333 1.00 37.78 175 LYS A CA 1
ATOM 1336 C C . LYS A 1 175 ? -22.254 -11.714 -16.453 1.00 37.78 175 LYS A C 1
ATOM 1338 O O . LYS A 1 175 ? -21.865 -12.058 -15.343 1.00 37.78 175 LYS A O 1
ATOM 1343 N N . ASP A 1 176 ? -23.380 -12.149 -16.999 1.00 46.50 176 ASP A N 1
ATOM 1344 C CA . ASP A 1 176 ? -23.992 -13.408 -16.586 1.00 46.50 176 ASP A CA 1
ATOM 1345 C C . ASP A 1 176 ? -23.090 -14.549 -17.117 1.00 46.50 176 ASP A C 1
ATOM 1347 O O . ASP A 1 176 ? -22.866 -14.627 -18.327 1.00 46.50 176 ASP A O 1
ATOM 1351 N N . MET A 1 177 ? -22.582 -15.421 -16.226 1.00 33.03 177 MET A N 1
ATOM 1352 C CA . MET A 1 177 ? -21.709 -16.605 -16.473 1.00 33.03 177 MET A CA 1
ATOM 1353 C C . MET A 1 177 ? -20.186 -16.316 -16.649 1.00 33.03 177 MET A C 1
ATOM 1355 O O . MET A 1 177 ? -19.806 -15.343 -17.287 1.00 33.03 177 MET A O 1
ATOM 1359 N N . ALA A 1 178 ? -19.206 -17.096 -16.157 1.00 28.11 178 ALA A N 1
ATOM 1360 C CA . ALA A 1 178 ? -19.149 -18.439 -15.573 1.00 28.11 178 ALA A CA 1
ATOM 1361 C C . ALA A 1 178 ? -17.938 -18.579 -14.610 1.00 28.11 178 ALA A C 1
ATOM 1363 O O . ALA A 1 178 ? -16.975 -17.814 -14.679 1.00 28.11 178 ALA A O 1
ATOM 1364 N N . ALA A 1 179 ? -18.044 -19.576 -13.734 1.00 36.75 179 ALA A N 1
ATOM 1365 C CA . ALA A 1 179 ? -17.161 -19.966 -12.640 1.00 36.75 179 ALA A CA 1
ATOM 1366 C C . ALA A 1 179 ? -15.731 -20.407 -13.047 1.00 36.75 179 ALA A C 1
ATOM 1368 O O . ALA A 1 179 ? -15.484 -20.754 -14.199 1.00 36.75 179 ALA A O 1
ATOM 1369 N N . ASP A 1 180 ? -14.839 -20.434 -12.043 1.00 30.25 180 ASP A N 1
ATOM 1370 C CA . ASP A 1 180 ? -13.609 -21.254 -11.943 1.00 30.25 180 ASP A CA 1
ATOM 1371 C C . ASP A 1 180 ? -12.217 -20.597 -12.094 1.00 30.25 180 ASP A C 1
ATOM 1373 O O . ASP A 1 180 ? -11.227 -21.317 -12.212 1.00 30.25 180 ASP A O 1
ATOM 1377 N N . TYR A 1 181 ? -12.061 -19.265 -11.986 1.00 27.09 181 TYR A N 1
ATOM 1378 C CA . TYR A 1 181 ? -10.694 -18.684 -11.966 1.00 27.09 181 TYR A CA 1
ATOM 1379 C C . TYR A 1 181 ? -10.424 -17.467 -11.051 1.00 27.09 181 TYR A C 1
ATOM 1381 O O . TYR A 1 181 ? -9.277 -17.050 -10.942 1.00 27.09 181 TYR A O 1
ATOM 1389 N N . TYR A 1 182 ? -11.410 -16.912 -10.331 1.00 26.23 182 TYR A N 1
ATOM 1390 C CA . TYR A 1 182 ? -11.204 -15.680 -9.532 1.00 26.23 182 TYR A CA 1
ATOM 1391 C C . TYR A 1 182 ? -11.773 -15.697 -8.103 1.00 26.23 182 TYR A C 1
ATOM 1393 O O . TYR A 1 182 ? -11.922 -14.649 -7.481 1.00 26.23 182 TYR A O 1
ATOM 1401 N N . ASP A 1 183 ? -12.015 -16.874 -7.528 1.00 31.28 183 ASP A N 1
ATOM 1402 C CA . ASP A 1 183 ? -12.682 -17.008 -6.220 1.00 31.28 183 ASP A CA 1
ATOM 1403 C C . ASP A 1 183 ? -11.813 -16.635 -4.993 1.00 31.28 183 ASP A C 1
ATOM 1405 O O . ASP A 1 183 ? -12.179 -16.928 -3.863 1.00 31.28 183 ASP A O 1
ATOM 1409 N N . ASN A 1 184 ? -10.653 -15.986 -5.176 1.00 30.62 184 ASN A N 1
ATOM 1410 C CA . ASN A 1 184 ? -9.785 -15.559 -4.062 1.00 30.62 184 ASN A CA 1
ATOM 1411 C C . ASN A 1 184 ? -9.171 -14.154 -4.201 1.00 30.62 184 ASN A C 1
ATOM 1413 O O . ASN A 1 184 ? -8.295 -13.799 -3.417 1.00 30.62 184 ASN A O 1
ATOM 1417 N N . ALA A 1 185 ? -9.601 -13.338 -5.167 1.00 29.81 185 ALA A N 1
ATOM 1418 C CA . ALA A 1 185 ? -9.060 -11.985 -5.321 1.00 29.81 185 ALA A CA 1
ATOM 1419 C C . ALA A 1 185 ? -10.056 -11.052 -6.017 1.00 29.81 185 ALA A C 1
ATOM 1421 O O . ALA A 1 185 ? -9.774 -10.536 -7.094 1.00 29.81 185 ALA A O 1
ATOM 1422 N N . VAL A 1 186 ? -11.253 -10.868 -5.449 1.00 29.11 186 VAL A N 1
ATOM 1423 C CA . VAL A 1 186 ? -12.231 -9.915 -5.989 1.00 29.11 186 VAL A CA 1
ATOM 1424 C C . VAL A 1 186 ? -13.005 -9.230 -4.861 1.00 29.11 186 VAL A C 1
ATOM 1426 O O . VAL A 1 186 ? -13.907 -9.809 -4.273 1.00 29.11 186 VAL A O 1
ATOM 1429 N N . ILE A 1 187 ? -12.619 -7.979 -4.615 1.00 34.03 187 ILE A N 1
ATOM 1430 C CA . ILE A 1 187 ? -13.476 -6.788 -4.608 1.00 34.03 187 ILE A CA 1
ATOM 1431 C C . ILE A 1 187 ? -14.698 -6.768 -3.683 1.00 34.03 187 ILE A C 1
ATOM 1433 O O . ILE A 1 187 ? -15.587 -7.615 -3.667 1.00 34.03 187 ILE A O 1
ATOM 1437 N N . ALA A 1 188 ? -14.784 -5.620 -3.029 1.00 35.19 188 ALA A N 1
ATOM 1438 C CA . ALA A 1 188 ? -15.906 -5.102 -2.300 1.00 35.19 188 ALA A CA 1
ATOM 1439 C C . ALA A 1 188 ? -17.291 -5.374 -2.879 1.00 35.19 188 ALA A C 1
ATOM 1441 O O . ALA A 1 188 ? -17.821 -4.596 -3.670 1.00 35.19 188 ALA A O 1
ATOM 1442 N N . LYS A 1 189 ? -17.961 -6.408 -2.362 1.00 36.44 189 LYS A N 1
ATOM 1443 C CA . LYS A 1 189 ? -19.421 -6.386 -2.304 1.00 36.44 189 LYS A CA 1
ATOM 1444 C C . LYS A 1 189 ? -19.820 -5.225 -1.395 1.00 36.44 189 LYS A C 1
ATOM 1446 O O . LYS A 1 189 ? -19.633 -5.313 -0.182 1.00 36.44 189 LYS A O 1
ATOM 1451 N N . SER A 1 190 ? -20.398 -4.166 -1.964 1.00 43.31 190 SER A N 1
ATOM 1452 C CA . SER A 1 190 ? -21.312 -3.342 -1.179 1.00 43.31 190 SER A CA 1
ATOM 1453 C C . SER A 1 190 ? -22.477 -4.244 -0.786 1.00 43.31 190 SER A C 1
ATOM 1455 O O . SER A 1 190 ? -23.272 -4.701 -1.606 1.00 43.31 190 SER A O 1
ATOM 1457 N N . THR A 1 191 ? -22.470 -4.627 0.478 1.00 47.31 191 THR A N 1
ATOM 1458 C CA . THR A 1 191 ? -23.548 -5.374 1.114 1.00 47.31 191 THR A CA 1
ATOM 1459 C C . THR A 1 191 ? -24.380 -4.382 1.927 1.00 47.31 191 THR A C 1
ATOM 1461 O O . THR A 1 191 ? -24.063 -3.192 1.980 1.00 47.31 191 THR A O 1
ATOM 1464 N N . GLU A 1 192 ? -25.416 -4.860 2.610 1.00 51.69 192 GLU A N 1
ATOM 1465 C CA . GLU A 1 192 ? -26.053 -4.131 3.719 1.00 51.69 192 GLU A CA 1
ATOM 1466 C C . GLU A 1 192 ? -25.028 -3.535 4.712 1.00 51.69 192 GLU A C 1
ATOM 1468 O O . GLU A 1 192 ? -25.304 -2.523 5.348 1.00 51.69 192 GLU A O 1
ATOM 1473 N N . TYR A 1 193 ? -23.826 -4.121 4.792 1.00 48.81 193 TYR A N 1
ATOM 1474 C CA . TYR A 1 193 ? -22.771 -3.778 5.740 1.00 48.81 193 TYR A CA 1
ATOM 1475 C C . TYR A 1 193 ? -21.846 -2.612 5.319 1.00 48.81 193 TYR A C 1
ATOM 1477 O O . TYR A 1 193 ? -21.038 -2.163 6.125 1.00 48.81 193 TYR A O 1
ATOM 1485 N N . GLY A 1 194 ? -21.932 -2.093 4.087 1.00 63.19 194 GLY A N 1
ATOM 1486 C CA . GLY A 1 194 ? -21.086 -0.979 3.618 1.00 63.19 194 GLY A CA 1
ATOM 1487 C C . GLY A 1 194 ? -19.968 -1.379 2.641 1.00 63.19 194 GLY A C 1
ATOM 1488 O O . GLY A 1 194 ? -20.096 -2.372 1.923 1.00 63.19 194 GLY A O 1
ATOM 1489 N N . SER A 1 195 ? -18.910 -0.567 2.534 1.00 65.00 195 SER A N 1
ATOM 1490 C CA . SER A 1 195 ? -17.838 -0.719 1.533 1.00 65.00 195 SER A CA 1
ATOM 1491 C C . SER A 1 195 ? -16.735 -1.648 2.033 1.00 65.00 195 SER A C 1
ATOM 1493 O O . SER A 1 195 ? -16.015 -1.301 2.956 1.00 65.00 195 SER A O 1
ATOM 1495 N N . TYR A 1 196 ? -16.556 -2.824 1.439 1.00 63.69 196 TYR A N 1
ATOM 1496 C CA . TYR A 1 196 ? -15.481 -3.745 1.840 1.00 63.69 196 TYR A CA 1
ATOM 1497 C C . TYR A 1 196 ? -14.097 -3.092 1.734 1.00 63.69 196 TYR A C 1
ATOM 1499 O O . TYR A 1 196 ? -13.752 -2.493 0.715 1.00 63.69 196 TYR A O 1
ATOM 1507 N N . LEU A 1 197 ? -13.307 -3.263 2.784 1.00 64.38 197 LEU A N 1
ATOM 1508 C CA . LEU A 1 197 ? -11.920 -2.835 2.855 1.00 64.38 197 LEU A CA 1
ATOM 1509 C C . LEU A 1 197 ? -10.971 -3.975 2.481 1.00 64.38 197 LEU A C 1
ATOM 1511 O O . LEU A 1 197 ? -9.942 -3.729 1.873 1.00 64.38 197 LEU A O 1
ATOM 1515 N N . GLY A 1 198 ? -11.309 -5.225 2.787 1.00 59.47 198 GLY A N 1
ATOM 1516 C CA . GLY A 1 198 ? -10.439 -6.359 2.488 1.00 59.47 198 GLY A CA 1
ATOM 1517 C C . GLY A 1 198 ? -10.544 -7.462 3.526 1.00 59.47 198 GLY A C 1
ATOM 1518 O O . GLY A 1 198 ? -11.296 -7.356 4.498 1.00 59.47 198 GLY A O 1
ATOM 1519 N N . LYS A 1 199 ? -9.741 -8.510 3.344 1.00 69.44 199 LYS A N 1
ATOM 1520 C CA . LYS A 1 199 ? -9.564 -9.570 4.335 1.00 69.44 199 LYS A CA 1
ATOM 1521 C C . LYS A 1 199 ? -8.391 -9.233 5.242 1.00 69.44 199 LYS A C 1
ATOM 1523 O O . LYS A 1 199 ? -7.246 -9.236 4.802 1.00 69.44 199 LYS A O 1
ATOM 1528 N N . PHE A 1 200 ? -8.680 -8.945 6.502 1.00 77.25 200 PHE A N 1
ATOM 1529 C CA . PHE A 1 200 ? -7.693 -8.454 7.453 1.00 77.25 200 PHE A CA 1
ATOM 1530 C C . PHE A 1 200 ? -7.312 -9.552 8.427 1.00 77.25 200 PHE A C 1
ATOM 1532 O O . PHE A 1 200 ? -8.142 -10.381 8.813 1.00 77.25 200 PHE A O 1
ATOM 1539 N N . LYS A 1 201 ? -6.060 -9.516 8.875 1.00 79.44 201 LYS A N 1
ATOM 1540 C CA . LYS A 1 201 ? -5.644 -10.215 10.082 1.00 79.44 201 LYS A CA 1
ATOM 1541 C C . LYS A 1 201 ? -6.320 -9.550 11.276 1.00 79.44 201 LYS A C 1
ATOM 1543 O O . LYS A 1 201 ? -6.219 -8.344 11.467 1.00 79.44 201 LYS A O 1
ATOM 1548 N N . LEU A 1 202 ? -6.986 -10.343 12.097 1.00 86.31 202 LEU A N 1
ATOM 1549 C CA . LEU A 1 202 ? -7.543 -9.897 13.360 1.00 86.31 202 LEU A CA 1
ATOM 1550 C C . LEU A 1 202 ? -6.707 -10.475 14.494 1.00 86.31 202 LEU A C 1
ATOM 1552 O O . LEU A 1 202 ? -6.475 -11.687 14.543 1.00 86.31 202 LEU A O 1
ATOM 1556 N N . THR A 1 203 ? -6.296 -9.623 15.422 1.00 88.38 203 THR A N 1
ATOM 1557 C CA . THR A 1 203 ? -5.841 -10.053 16.749 1.00 88.38 203 THR A CA 1
ATOM 1558 C C . THR A 1 203 ? -6.605 -9.302 17.818 1.00 88.38 203 THR A C 1
ATOM 1560 O O . THR A 1 203 ? -7.492 -8.512 17.511 1.00 88.38 203 THR A O 1
ATOM 1563 N N . ALA A 1 204 ? -6.324 -9.598 19.080 1.00 92.19 204 ALA A N 1
ATOM 1564 C CA . ALA A 1 204 ? -7.009 -8.970 20.187 1.00 92.19 204 ALA A CA 1
ATOM 1565 C C . ALA A 1 204 ? -6.030 -8.462 21.236 1.00 92.19 204 ALA A C 1
ATOM 1567 O O . ALA A 1 204 ? -4.960 -9.036 21.454 1.00 92.19 204 ALA A O 1
ATOM 1568 N N . TYR A 1 205 ? -6.447 -7.410 21.928 1.00 92.69 205 TYR A N 1
ATOM 1569 C CA . TYR A 1 205 ? -5.701 -6.797 23.016 1.00 92.69 205 TYR A CA 1
ATOM 1570 C C . TYR A 1 205 ? -6.645 -6.419 24.158 1.00 92.69 205 TYR A C 1
ATOM 1572 O O . TYR A 1 205 ? -7.862 -6.485 24.030 1.00 92.69 205 TYR A O 1
ATOM 1580 N N . CYS A 1 206 ? -6.094 -6.054 25.308 1.00 89.31 206 CYS A N 1
ATOM 1581 C CA . CYS A 1 206 ? -6.862 -5.519 26.429 1.00 89.31 206 CYS A CA 1
ATOM 1582 C C . CYS A 1 206 ? -6.026 -4.477 27.163 1.00 89.31 206 CYS A C 1
ATOM 1584 O O . CYS A 1 206 ? -4.819 -4.404 26.957 1.00 89.31 206 CYS A O 1
ATOM 1586 N N . SER A 1 207 ? -6.616 -3.729 28.093 1.00 90.25 207 SER A N 1
ATOM 1587 C CA . SER A 1 207 ? -5.907 -2.662 28.813 1.00 90.25 207 SER A CA 1
ATOM 1588 C C . SER A 1 207 ? -4.838 -3.142 29.807 1.00 90.25 207 SER A C 1
ATOM 1590 O O . SER A 1 207 ? -4.378 -2.343 30.622 1.00 90.25 207 SER A O 1
ATOM 1592 N N . CYS A 1 208 ? -4.448 -4.420 29.823 1.00 79.12 208 CYS A N 1
ATOM 1593 C CA . CYS A 1 208 ? -3.469 -4.928 30.785 1.00 79.12 208 CYS A CA 1
ATOM 1594 C C . CYS A 1 208 ? -2.029 -4.473 30.458 1.00 79.12 208 CYS A C 1
ATOM 1596 O O . CYS A 1 208 ? -1.726 -4.145 29.307 1.00 79.12 208 CYS A O 1
ATOM 1598 N N . PRO A 1 209 ? -1.099 -4.521 31.431 1.00 85.44 209 PRO A N 1
ATOM 1599 C CA . PRO A 1 209 ? 0.295 -4.132 31.199 1.00 85.44 209 PRO A CA 1
ATOM 1600 C C . PRO A 1 209 ? 1.026 -4.987 30.163 1.00 85.44 209 PRO A C 1
ATOM 1602 O O . PRO A 1 209 ? 1.999 -4.530 29.577 1.00 85.44 209 PRO A O 1
ATOM 1605 N N . ILE A 1 210 ? 0.568 -6.219 29.921 1.00 79.25 210 ILE A N 1
ATOM 1606 C CA . ILE A 1 210 ? 1.172 -7.117 28.926 1.00 79.25 210 ILE A CA 1
ATOM 1607 C C . ILE A 1 210 ? 0.850 -6.638 27.506 1.00 79.25 210 ILE A C 1
ATOM 1609 O O . ILE A 1 210 ? 1.725 -6.646 26.648 1.00 79.25 210 ILE A O 1
ATOM 1613 N N . CYS A 1 211 ? -0.392 -6.220 27.261 1.00 77.38 211 CYS A N 1
ATOM 1614 C CA . CYS A 1 211 ? -0.853 -5.796 25.942 1.00 77.38 211 CYS A CA 1
ATOM 1615 C C . CYS A 1 211 ? -0.529 -4.322 25.656 1.00 77.38 211 CYS A C 1
ATOM 1617 O O . CYS A 1 211 ? -0.125 -3.997 24.548 1.00 77.38 211 CYS A O 1
ATOM 1619 N N . CYS A 1 212 ? -0.680 -3.440 26.649 1.00 78.62 212 CYS A N 1
ATOM 1620 C CA . CYS A 1 212 ? -0.566 -1.989 26.457 1.00 78.62 212 CYS A CA 1
ATOM 1621 C C . CYS A 1 212 ? 0.706 -1.373 27.064 1.00 78.62 212 CYS A C 1
ATOM 1623 O O . CYS A 1 212 ? 0.954 -0.179 26.893 1.00 78.62 212 CYS A O 1
ATOM 1625 N N . GLY A 1 213 ? 1.514 -2.144 27.800 1.00 83.75 213 GLY A N 1
ATOM 1626 C CA . GLY A 1 213 ? 2.726 -1.637 28.443 1.00 83.75 213 GLY A CA 1
ATOM 1627 C C . GLY A 1 213 ? 2.440 -0.451 29.367 1.00 83.75 213 GLY A C 1
ATOM 1628 O O . GLY A 1 213 ? 1.611 -0.530 30.275 1.00 83.75 213 GLY A O 1
ATOM 1629 N N . VAL A 1 214 ? 3.124 0.667 29.113 1.00 79.19 214 VAL A N 1
ATOM 1630 C CA . VAL A 1 214 ? 2.983 1.920 29.879 1.00 79.19 214 VAL A CA 1
ATOM 1631 C C . VAL A 1 214 ? 1.599 2.566 29.755 1.00 79.19 214 VAL A C 1
ATOM 1633 O O . VAL A 1 214 ? 1.241 3.382 30.598 1.00 79.19 214 VAL A O 1
ATOM 1636 N N . TRP A 1 215 ? 0.814 2.182 28.746 1.00 79.81 215 TRP A N 1
ATOM 1637 C CA . TRP A 1 215 ? -0.530 2.705 28.481 1.00 79.81 215 TRP A CA 1
ATOM 1638 C C . TRP A 1 215 ? -1.639 1.877 29.144 1.00 79.81 215 TRP A C 1
ATOM 1640 O O . TRP A 1 215 ? -2.823 2.071 28.882 1.00 79.81 215 TRP A O 1
ATOM 1650 N N . SER A 1 216 ? -1.269 0.929 30.009 1.00 83.50 216 SER A N 1
ATOM 1651 C CA . SER A 1 216 ? -2.222 0.067 30.703 1.00 83.50 216 SER A CA 1
ATOM 1652 C C . SER A 1 216 ? -3.242 0.853 31.529 1.00 83.50 216 SER A C 1
ATOM 1654 O O . SER A 1 216 ? -2.891 1.749 32.294 1.00 83.50 216 SER A O 1
ATOM 1656 N N . GLY A 1 217 ? -4.517 0.481 31.388 1.00 83.19 217 GLY A N 1
ATOM 1657 C CA . GLY A 1 217 ? -5.653 1.107 32.072 1.00 83.19 217 GLY A CA 1
ATOM 1658 C C . GLY A 1 217 ? -5.982 2.533 31.616 1.00 83.19 217 GLY A C 1
ATOM 1659 O O . GLY A 1 217 ? -6.877 3.144 32.198 1.00 83.19 217 GLY A O 1
ATOM 1660 N N . GLY A 1 218 ? -5.268 3.064 30.619 1.00 84.75 218 GLY A N 1
ATOM 1661 C CA . GLY A 1 218 ? -5.480 4.401 30.073 1.00 84.75 218 GLY A CA 1
ATOM 1662 C C . GLY A 1 218 ? -6.509 4.450 28.936 1.00 84.75 218 GLY A C 1
ATOM 1663 O O . GLY A 1 218 ? -6.991 3.406 28.486 1.00 84.75 218 GLY A O 1
ATOM 1664 N N . PRO A 1 219 ? -6.850 5.666 28.474 1.00 86.94 219 PRO A N 1
ATOM 1665 C CA . PRO A 1 219 ? -7.676 5.852 27.289 1.00 86.94 219 PRO A CA 1
ATOM 1666 C C . PRO A 1 219 ? -6.933 5.414 26.018 1.00 86.94 219 PRO A C 1
ATOM 1668 O O . PRO A 1 219 ? -5.703 5.360 25.985 1.00 86.94 219 PRO A O 1
ATOM 1671 N N . THR A 1 220 ? -7.701 5.148 24.966 1.00 87.81 220 THR A N 1
ATOM 1672 C CA . THR A 1 220 ? -7.218 4.958 23.591 1.00 8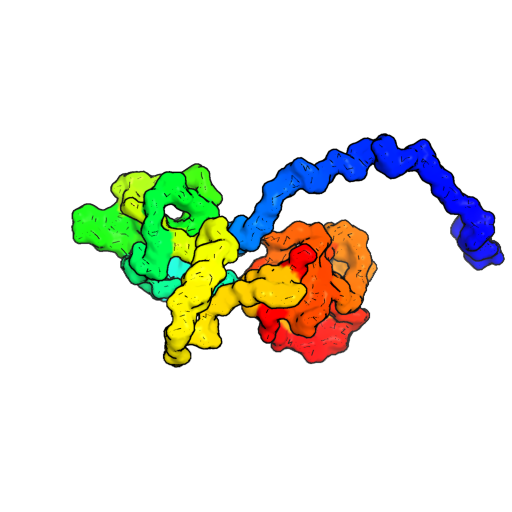7.81 220 THR A CA 1
ATOM 1673 C C . THR A 1 220 ? -6.555 6.225 23.043 1.00 87.81 220 THR A C 1
ATOM 1675 O O . THR A 1 220 ? -6.704 7.315 23.607 1.00 87.81 220 THR A O 1
ATOM 1678 N N . ALA A 1 221 ? -5.872 6.121 21.900 1.00 79.00 221 ALA A N 1
ATOM 1679 C CA . ALA A 1 221 ? -5.277 7.273 21.219 1.00 79.00 221 ALA A CA 1
ATOM 1680 C C . ALA A 1 221 ? -6.279 8.391 20.847 1.00 79.00 221 ALA A C 1
ATOM 1682 O O . ALA A 1 221 ? -5.893 9.560 20.791 1.00 79.00 221 ALA A O 1
ATOM 1683 N N . SER A 1 222 ? -7.562 8.071 20.646 1.00 76.81 222 SER A N 1
ATOM 1684 C CA . SER A 1 222 ? -8.631 9.065 20.450 1.00 76.81 222 SER A CA 1
ATOM 1685 C C . SER A 1 222 ? -9.046 9.800 21.735 1.00 76.81 222 SER A C 1
ATOM 1687 O O . SER A 1 222 ? -9.758 10.802 21.677 1.00 76.81 222 SER A O 1
ATOM 1689 N N . GLY A 1 223 ? -8.622 9.312 22.905 1.00 83.19 223 GLY A N 1
ATOM 1690 C CA . GLY A 1 223 ? -9.025 9.804 24.222 1.00 83.19 223 GLY A CA 1
ATOM 1691 C C . GLY A 1 223 ? -10.248 9.096 24.819 1.00 83.19 223 GLY A C 1
ATOM 1692 O O . GLY A 1 223 ? -10.561 9.333 25.987 1.00 83.19 223 GLY A O 1
ATOM 1693 N N . ALA A 1 224 ? -10.922 8.215 24.070 1.00 81.00 224 ALA A N 1
ATOM 1694 C CA . ALA A 1 224 ? -12.027 7.399 24.574 1.00 81.00 224 ALA A CA 1
ATOM 1695 C C . ALA A 1 224 ? -11.523 6.225 25.430 1.00 81.00 224 ALA A C 1
ATOM 1697 O O . ALA A 1 224 ? -10.441 5.691 25.184 1.00 81.00 224 ALA A O 1
ATOM 1698 N N . MET A 1 225 ? -12.304 5.790 26.423 1.00 88.56 225 MET A N 1
ATOM 1699 C CA . MET A 1 225 ? -12.006 4.544 27.139 1.00 88.56 225 MET A CA 1
ATOM 1700 C C . MET A 1 225 ? -12.415 3.348 26.276 1.00 88.56 225 MET A C 1
ATOM 1702 O O . MET A 1 225 ? -13.563 3.317 25.830 1.00 88.56 225 MET A O 1
ATOM 1706 N N . PRO A 1 226 ? -11.525 2.363 26.066 1.00 91.75 226 PRO A N 1
ATOM 1707 C CA . PRO A 1 226 ? -11.828 1.247 25.188 1.00 91.75 226 PRO A CA 1
ATOM 1708 C C . PRO A 1 226 ? -12.931 0.358 25.779 1.00 91.75 226 PRO A C 1
ATOM 1710 O O . PRO A 1 226 ? -12.941 0.070 26.980 1.00 91.75 226 PRO A O 1
ATOM 1713 N N . THR A 1 227 ? -13.853 -0.102 24.935 1.00 89.62 227 THR A N 1
ATOM 1714 C CA . THR A 1 227 ? -14.964 -0.982 25.324 1.00 89.62 227 THR A CA 1
ATOM 1715 C C . THR A 1 227 ? -15.097 -2.167 24.373 1.00 89.62 227 THR A C 1
ATOM 1717 O O . THR A 1 227 ? -14.765 -2.078 23.191 1.00 89.62 227 THR A O 1
ATOM 1720 N N . ILE A 1 228 ? -15.523 -3.318 24.905 1.00 88.25 228 ILE A N 1
ATOM 1721 C CA . ILE A 1 228 ? -15.765 -4.517 24.089 1.00 88.25 228 ILE A CA 1
ATOM 1722 C C . ILE A 1 228 ? -16.903 -4.289 23.101 1.00 88.25 228 ILE A C 1
ATOM 1724 O O . ILE A 1 228 ? -17.790 -3.480 23.360 1.00 88.25 228 ILE A O 1
ATOM 1728 N N . ASP A 1 229 ? -16.869 -5.023 21.989 1.00 85.75 229 ASP A N 1
ATOM 1729 C CA . ASP A 1 229 ? -17.863 -4.947 20.908 1.00 85.75 229 ASP A CA 1
ATOM 1730 C C . ASP A 1 229 ? -18.006 -3.545 20.285 1.00 85.75 229 ASP A C 1
ATOM 1732 O O . ASP A 1 229 ? -18.983 -3.260 19.596 1.00 85.75 229 ASP A O 1
ATOM 1736 N N . HIS A 1 230 ? -17.016 -2.678 20.518 1.00 88.44 230 HIS A N 1
ATOM 1737 C CA . HIS A 1 230 ? -16.972 -1.305 20.027 1.00 88.44 230 HIS A CA 1
ATOM 1738 C C . HIS A 1 230 ? -15.554 -0.922 19.619 1.00 88.44 230 HIS A C 1
ATOM 1740 O O . HIS A 1 230 ? -15.314 -0.662 18.452 1.00 88.44 230 HIS A O 1
ATOM 1746 N N . THR A 1 231 ? -14.581 -0.935 20.524 1.00 93.50 231 THR A N 1
ATOM 1747 C CA . THR A 1 231 ? -13.258 -0.370 20.236 1.00 93.50 231 THR A CA 1
ATOM 1748 C C . THR A 1 231 ? -12.370 -1.309 19.416 1.00 93.50 231 THR A C 1
ATOM 1750 O O . THR A 1 231 ? -12.187 -2.481 19.757 1.00 93.50 231 THR A O 1
ATOM 1753 N N . VAL A 1 232 ? -11.738 -0.760 18.376 1.00 94.56 232 VAL A N 1
ATOM 1754 C CA . VAL A 1 232 ? -10.623 -1.394 17.661 1.00 94.56 232 VAL A CA 1
ATOM 1755 C C . VAL A 1 232 ? -9.431 -0.448 17.524 1.00 94.56 232 VAL A C 1
ATOM 1757 O O . VAL A 1 232 ? -9.595 0.775 17.453 1.00 94.56 232 VAL A O 1
ATOM 1760 N N . ALA A 1 233 ? -8.234 -1.031 17.446 1.00 89.69 233 ALA A N 1
ATOM 1761 C CA . ALA A 1 233 ? -7.015 -0.328 17.075 1.00 89.69 233 ALA A CA 1
ATOM 1762 C C . ALA A 1 233 ? -6.643 -0.655 15.626 1.00 89.69 233 ALA A C 1
ATOM 1764 O O . ALA A 1 233 ? -6.533 -1.823 15.244 1.00 89.69 233 ALA A O 1
ATOM 1765 N N . MET A 1 234 ? -6.446 0.382 14.816 1.00 81.25 234 MET A N 1
ATOM 1766 C CA . MET A 1 234 ? -6.008 0.249 13.429 1.00 81.25 234 MET A CA 1
ATOM 1767 C C . MET A 1 234 ? -5.342 1.550 12.986 1.00 81.25 234 MET A C 1
ATOM 1769 O O . MET A 1 234 ? -5.904 2.629 13.160 1.00 81.25 234 MET A O 1
ATOM 1773 N N . ALA A 1 235 ? -4.145 1.468 12.408 1.00 70.88 235 ALA A N 1
ATOM 1774 C CA . ALA A 1 235 ? -3.501 2.639 11.823 1.00 70.88 235 ALA A CA 1
ATOM 1775 C C . ALA A 1 235 ? -4.017 2.911 10.397 1.00 70.88 235 ALA A C 1
ATOM 1777 O O . ALA A 1 235 ? -4.425 2.003 9.675 1.00 70.88 235 ALA A O 1
ATOM 1778 N N . GLY A 1 236 ? -3.972 4.178 9.975 1.00 60.50 236 GLY A N 1
ATOM 1779 C CA . GLY A 1 236 ? -4.327 4.592 8.609 1.00 60.50 236 GLY A CA 1
ATOM 1780 C C . GLY A 1 236 ? -5.799 4.963 8.392 1.00 60.50 236 GLY A C 1
ATOM 1781 O O . GLY A 1 236 ? -6.141 5.436 7.310 1.00 60.50 236 GLY A O 1
ATOM 1782 N N . LEU A 1 237 ? -6.659 4.826 9.409 1.00 66.38 237 LEU A N 1
ATOM 1783 C CA . LEU A 1 237 ? -8.040 5.321 9.380 1.00 66.38 237 LEU A CA 1
ATOM 1784 C C . LEU A 1 237 ? -8.245 6.467 10.385 1.00 66.38 237 LEU A C 1
ATOM 1786 O O . LEU A 1 237 ? -7.667 6.429 11.473 1.00 66.38 237 LEU A O 1
ATOM 1790 N N . PRO A 1 238 ? -9.068 7.484 10.059 1.00 67.00 238 PRO A N 1
ATOM 1791 C CA . PRO A 1 238 ? -9.459 8.511 11.020 1.00 67.00 238 PRO A CA 1
ATOM 1792 C C . PRO A 1 238 ? -10.155 7.914 12.250 1.00 67.00 238 PRO A C 1
ATOM 1794 O O . PRO A 1 238 ? -10.954 6.983 12.121 1.00 67.00 238 PRO A O 1
ATOM 1797 N N . PHE A 1 239 ? -9.920 8.484 13.434 1.00 77.06 239 PHE A N 1
ATOM 1798 C CA . PHE A 1 239 ? -10.684 8.094 14.620 1.00 77.06 239 PHE A CA 1
ATOM 1799 C C . PHE A 1 239 ? -12.180 8.363 14.430 1.00 77.06 239 PHE A C 1
ATOM 1801 O O . PHE A 1 239 ? -12.567 9.367 13.831 1.00 77.06 239 PHE A O 1
ATOM 1808 N N . GLY A 1 240 ? -13.012 7.459 14.943 1.00 70.50 240 GLY A N 1
ATOM 1809 C CA . GLY A 1 240 ? -14.458 7.467 14.724 1.00 70.50 240 GLY A CA 1
ATOM 1810 C C . GLY A 1 240 ? -14.901 6.733 13.456 1.00 70.50 240 GLY A C 1
ATOM 1811 O O . GLY A 1 240 ? -16.100 6.616 13.223 1.00 70.50 240 GLY A O 1
ATOM 1812 N N . THR A 1 241 ? -13.967 6.221 12.645 1.00 78.62 241 THR A N 1
ATOM 1813 C CA . THR A 1 241 ? -14.311 5.374 11.497 1.00 78.62 241 THR A CA 1
ATOM 1814 C C . THR A 1 241 ? -14.989 4.095 11.976 1.00 78.62 241 THR A C 1
ATOM 1816 O O . THR A 1 241 ? -14.443 3.390 12.824 1.00 78.62 241 THR A O 1
ATOM 1819 N N . GLU A 1 242 ? -16.156 3.781 11.418 1.00 85.25 242 GLU A N 1
ATOM 1820 C CA . GLU A 1 242 ? -16.905 2.576 11.763 1.00 85.25 242 GLU A CA 1
ATOM 1821 C C . GLU A 1 242 ? -16.584 1.423 10.797 1.00 85.25 242 GLU A C 1
ATOM 1823 O O . GLU A 1 242 ? -16.740 1.536 9.579 1.00 85.25 242 GLU A O 1
ATOM 1828 N N . LEU A 1 243 ? -16.151 0.293 11.352 1.00 83.56 243 LEU A N 1
ATOM 1829 C CA . LEU A 1 243 ? -15.840 -0.941 10.641 1.00 83.56 243 LEU A CA 1
ATOM 1830 C C . LEU A 1 243 ? -16.887 -2.008 10.942 1.00 83.56 243 LEU A C 1
ATOM 1832 O O . LEU A 1 243 ? -17.285 -2.172 12.088 1.00 83.56 243 LEU A O 1
ATOM 1836 N N . ILE A 1 244 ? -17.285 -2.786 9.942 1.00 80.69 244 ILE A N 1
ATOM 1837 C CA . ILE A 1 244 ? -18.096 -3.986 10.128 1.00 80.69 244 ILE A CA 1
ATOM 1838 C C . ILE A 1 244 ? -17.215 -5.214 9.944 1.00 80.69 244 ILE A C 1
ATOM 1840 O O . ILE A 1 244 ? -16.614 -5.406 8.888 1.00 80.69 244 ILE A O 1
ATOM 1844 N N . ILE A 1 245 ? -17.145 -6.049 10.977 1.00 84.25 245 ILE A N 1
ATOM 1845 C CA . ILE A 1 245 ? -16.325 -7.262 11.032 1.00 84.25 245 ILE A CA 1
ATOM 1846 C C . ILE A 1 245 ? -17.211 -8.382 11.568 1.00 84.25 245 ILE A C 1
ATOM 1848 O O . ILE A 1 245 ? -17.785 -8.249 12.646 1.00 84.25 245 ILE A O 1
ATOM 1852 N N . ASN A 1 246 ? -17.372 -9.476 10.816 1.00 79.94 246 ASN A N 1
ATOM 1853 C CA . ASN A 1 246 ? -18.293 -10.570 11.170 1.00 79.94 246 ASN A CA 1
ATOM 1854 C C . ASN A 1 246 ? -19.734 -10.103 11.492 1.00 79.94 246 ASN A C 1
ATOM 1856 O O . ASN A 1 246 ? -20.421 -10.705 12.314 1.00 79.94 246 ASN A O 1
ATOM 1860 N N . GLY A 1 247 ? -20.190 -9.013 10.862 1.00 74.06 247 GLY A N 1
ATOM 1861 C CA . GLY A 1 247 ? -21.514 -8.422 11.092 1.00 74.06 247 GLY A CA 1
ATOM 1862 C C . GLY A 1 247 ? -21.631 -7.528 12.336 1.00 74.06 247 GLY A C 1
ATOM 1863 O O . GLY A 1 247 ? -22.683 -6.926 12.530 1.00 74.06 247 GLY A O 1
ATOM 1864 N N . GLN A 1 248 ? -20.575 -7.399 13.145 1.00 81.56 248 GLN A N 1
ATOM 1865 C CA . GLN A 1 248 ? -20.509 -6.474 14.280 1.00 81.56 248 GLN A CA 1
ATOM 1866 C C . GLN A 1 248 ? -19.878 -5.148 13.852 1.00 81.56 248 GLN A C 1
ATOM 1868 O O . GLN A 1 248 ? -18.905 -5.142 13.098 1.00 81.56 248 GLN A O 1
ATOM 1873 N N . VAL A 1 249 ? -20.416 -4.035 14.356 1.00 84.31 249 VAL A N 1
ATOM 1874 C CA . VAL A 1 249 ? -19.851 -2.699 14.143 1.00 84.31 249 VAL A CA 1
ATOM 1875 C C . VAL A 1 249 ? -18.829 -2.394 15.234 1.00 84.31 249 VAL A C 1
ATOM 1877 O O . VAL A 1 249 ? -19.119 -2.549 16.418 1.00 84.31 249 VAL A O 1
ATOM 1880 N N . TYR A 1 250 ? -17.661 -1.928 14.816 1.00 91.25 250 TYR A N 1
ATOM 1881 C CA . TYR A 1 250 ? -16.575 -1.444 15.652 1.00 91.25 250 TYR A CA 1
ATOM 1882 C C . TYR A 1 250 ? -16.198 -0.019 15.248 1.00 91.25 250 TYR A C 1
ATOM 1884 O O . TYR A 1 250 ? -16.380 0.369 14.100 1.00 91.25 250 TYR A O 1
ATOM 1892 N N . THR A 1 251 ? -15.623 0.746 16.165 1.00 87.12 251 THR A N 1
ATOM 1893 C CA . THR A 1 251 ? -15.128 2.104 15.958 1.00 87.12 251 THR A CA 1
ATOM 1894 C C . THR A 1 251 ? -13.616 2.128 16.127 1.00 87.12 251 THR A C 1
ATOM 1896 O O . THR A 1 251 ? -13.080 1.654 17.133 1.00 87.12 251 THR A O 1
ATOM 1899 N N . VAL A 1 252 ? -12.919 2.702 15.147 1.00 84.88 252 VAL A N 1
ATOM 1900 C CA . VAL A 1 252 ? -11.479 2.961 15.233 1.00 84.88 252 VAL A CA 1
ATOM 1901 C C . VAL A 1 252 ? -11.254 4.085 16.238 1.00 84.88 252 VAL A C 1
ATOM 1903 O O . VAL A 1 252 ? -11.559 5.245 15.967 1.00 84.88 252 VAL A O 1
ATOM 1906 N N . GLU A 1 253 ? -10.729 3.745 17.409 1.00 86.75 253 GLU A N 1
ATOM 1907 C CA . GLU A 1 253 ? -10.470 4.704 18.495 1.00 86.75 253 GLU A CA 1
ATOM 1908 C C . GLU A 1 253 ? -9.016 4.679 18.958 1.00 86.75 253 GLU A C 1
ATOM 1910 O O . GLU A 1 253 ? -8.583 5.581 19.673 1.00 86.75 253 GLU A O 1
ATOM 1915 N N . ASP A 1 254 ? -8.251 3.671 18.547 1.00 86.00 254 ASP A N 1
ATOM 1916 C CA . ASP A 1 254 ? -6.888 3.458 19.006 1.00 86.00 254 ASP A CA 1
ATOM 1917 C C . ASP A 1 254 ? -5.917 3.248 17.839 1.00 86.00 254 ASP A C 1
ATOM 1919 O O . ASP A 1 254 ? -6.313 2.921 16.717 1.00 86.00 254 ASP A O 1
ATOM 1923 N N . LEU A 1 255 ? -4.628 3.463 18.099 1.00 79.75 255 LEU A N 1
ATOM 1924 C CA . LEU A 1 255 ? -3.582 3.270 17.098 1.00 79.75 255 LEU A CA 1
ATOM 1925 C C . LEU A 1 255 ? -3.083 1.832 17.159 1.00 79.75 255 LEU A C 1
ATOM 1927 O O . LEU A 1 255 ? -2.530 1.393 18.164 1.00 79.75 255 LEU A O 1
ATOM 1931 N N . GLY A 1 256 ? -3.300 1.109 16.067 1.00 74.12 256 GLY A N 1
ATOM 1932 C CA . GLY A 1 256 ? -2.908 -0.286 15.933 1.00 74.12 256 GLY A CA 1
ATOM 1933 C C . GLY A 1 256 ? -1.806 -0.488 14.905 1.00 74.12 256 GLY A C 1
ATOM 1934 O O . GLY A 1 256 ? -1.049 0.419 14.550 1.00 74.12 256 GLY A O 1
ATOM 1935 N N . THR A 1 257 ? -1.753 -1.712 14.407 1.00 68.38 257 THR A N 1
ATOM 1936 C CA . THR A 1 257 ? -0.866 -2.105 13.313 1.00 68.38 257 THR A CA 1
ATOM 1937 C C . THR A 1 257 ? -1.318 -1.434 11.996 1.00 68.38 257 THR A C 1
ATOM 1939 O O . THR A 1 257 ? -2.485 -1.035 11.886 1.00 68.38 257 THR A O 1
ATOM 1942 N N . PRO A 1 258 ? -0.421 -1.233 11.006 1.00 58.53 258 PRO A N 1
ATOM 1943 C CA . PRO A 1 258 ? -0.798 -0.730 9.683 1.00 58.53 258 PRO A CA 1
ATOM 1944 C C . PRO A 1 258 ? -1.920 -1.531 9.004 1.00 58.53 258 PRO A C 1
ATOM 1946 O O . PRO A 1 258 ? -2.262 -2.638 9.418 1.00 58.53 258 PRO A O 1
ATOM 1949 N N . TYR A 1 259 ? -2.490 -0.939 7.952 1.00 58.50 259 TYR A N 1
ATOM 1950 C CA . TYR A 1 259 ? -3.613 -1.487 7.190 1.00 58.50 259 TYR A CA 1
ATOM 1951 C C . TYR A 1 259 ? -3.420 -2.960 6.799 1.00 58.50 259 TYR A C 1
ATOM 1953 O O . TYR A 1 259 ? -2.318 -3.371 6.458 1.00 58.50 259 TYR A O 1
ATOM 1961 N N . GLY A 1 260 ? -4.510 -3.734 6.832 1.00 57.03 260 GLY A N 1
ATOM 1962 C CA . GLY A 1 260 ? -4.485 -5.195 6.698 1.00 57.03 260 GLY A CA 1
ATOM 1963 C C . GLY A 1 260 ? -4.533 -5.924 8.046 1.00 57.03 260 GLY A C 1
ATOM 1964 O O . GLY A 1 260 ? -4.720 -7.143 8.083 1.00 57.03 260 GLY A O 1
ATOM 1965 N N . HIS A 1 261 ? -4.451 -5.191 9.164 1.00 78.69 261 HIS A N 1
ATOM 1966 C CA . HIS A 1 261 ? -4.540 -5.735 10.517 1.00 78.69 261 HIS A CA 1
ATOM 1967 C C . HIS A 1 261 ? -5.434 -4.861 11.416 1.00 78.69 261 HIS A C 1
ATOM 1969 O O . HIS A 1 261 ? -5.237 -3.654 11.518 1.00 78.69 261 HIS A O 1
ATOM 1975 N N . VAL A 1 262 ? -6.434 -5.476 12.059 1.00 86.88 262 VAL A N 1
ATOM 1976 C CA . VAL A 1 262 ? -7.256 -4.857 13.116 1.00 86.88 262 VAL A CA 1
ATOM 1977 C C . VAL A 1 262 ? -7.025 -5.553 14.460 1.00 86.88 262 VAL A C 1
ATOM 1979 O O . VAL A 1 262 ? -7.123 -6.779 14.558 1.00 86.88 262 VAL A O 1
ATOM 1982 N N . ASP A 1 263 ? -6.761 -4.776 15.508 1.00 92.88 263 ASP A N 1
ATOM 1983 C CA . ASP A 1 263 ? -6.688 -5.258 16.887 1.00 92.88 263 ASP A CA 1
ATOM 1984 C C . ASP A 1 263 ? -8.020 -4.999 17.609 1.00 92.88 263 ASP A C 1
ATOM 1986 O O . ASP A 1 263 ? -8.393 -3.855 17.864 1.00 92.88 263 ASP A O 1
ATOM 1990 N N . ILE A 1 264 ? -8.754 -6.063 17.941 1.00 94.56 264 ILE A N 1
ATOM 1991 C CA . ILE A 1 264 ? -10.046 -5.985 18.630 1.00 94.56 264 ILE A CA 1
ATOM 1992 C C . ILE A 1 264 ? -9.834 -5.874 20.136 1.00 94.56 264 ILE A C 1
ATOM 1994 O O . ILE A 1 264 ? -9.156 -6.703 20.753 1.00 94.56 264 ILE A O 1
ATOM 1998 N N . TYR A 1 265 ? -10.441 -4.860 20.750 1.00 95.12 265 TYR A N 1
ATOM 1999 C CA . TYR A 1 265 ? -10.370 -4.704 22.192 1.00 95.12 265 TYR A CA 1
ATOM 2000 C C . TYR A 1 265 ? -11.206 -5.762 22.928 1.00 95.12 265 TYR A C 1
ATOM 2002 O O . TYR A 1 265 ? -12.363 -6.026 22.601 1.00 95.12 265 TYR A O 1
ATOM 2010 N N . MET A 1 266 ? -10.620 -6.331 23.980 1.00 90.75 266 MET A N 1
ATOM 2011 C CA . MET A 1 266 ? -11.209 -7.340 24.854 1.00 90.75 266 MET A CA 1
ATOM 2012 C C . MET A 1 266 ? -11.158 -6.893 26.316 1.00 90.75 266 MET A C 1
ATOM 2014 O O . MET A 1 266 ? -10.207 -6.258 26.767 1.00 90.75 266 MET A O 1
ATOM 2018 N N . ASN A 1 267 ? -12.138 -7.327 27.110 1.00 87.69 267 ASN A N 1
ATOM 2019 C CA . ASN A 1 267 ? -12.236 -6.960 28.529 1.00 87.69 267 ASN A CA 1
ATOM 2020 C C . ASN A 1 267 ? -11.077 -7.474 29.396 1.00 87.69 267 ASN A C 1
ATOM 2022 O O . ASN A 1 267 ? -10.836 -6.950 30.482 1.00 87.69 267 ASN A O 1
ATOM 2026 N N . ASN A 1 268 ? -10.395 -8.545 28.985 1.00 83.50 268 ASN A N 1
ATOM 2027 C CA . ASN A 1 268 ? -9.291 -9.105 29.753 1.00 83.50 268 ASN A CA 1
ATOM 2028 C C . ASN A 1 268 ? -8.305 -9.876 28.871 1.00 83.50 268 ASN A C 1
ATOM 2030 O O . ASN A 1 268 ? -8.583 -10.228 27.725 1.00 83.50 268 ASN A O 1
ATOM 2034 N N . HIS A 1 269 ? -7.135 -10.155 29.443 1.00 88.75 269 HIS A N 1
ATOM 2035 C CA . HIS A 1 269 ? -6.032 -10.798 28.737 1.00 88.75 269 HIS A CA 1
ATOM 2036 C C . HIS A 1 269 ? -6.346 -12.236 28.309 1.00 88.75 269 HIS A C 1
ATOM 2038 O O . HIS A 1 269 ? -5.952 -12.651 27.225 1.00 88.75 269 HIS A O 1
ATOM 2044 N N . GLN A 1 270 ? -7.104 -12.981 29.115 1.00 83.75 270 GLN A N 1
ATOM 2045 C CA . GLN A 1 270 ? -7.481 -14.352 28.777 1.00 83.75 270 GLN A CA 1
ATOM 2046 C C . GLN A 1 270 ? -8.390 -14.397 27.541 1.00 83.75 270 GLN A C 1
ATOM 2048 O O . GLN A 1 270 ? -8.191 -15.243 26.674 1.00 83.75 270 GLN A O 1
ATOM 2053 N N . ALA A 1 271 ? -9.344 -13.469 27.435 1.00 80.94 271 ALA A N 1
ATOM 2054 C CA . ALA A 1 271 ? -10.209 -13.331 26.267 1.00 80.94 271 ALA A CA 1
ATOM 2055 C C . ALA A 1 271 ? -9.406 -12.949 25.013 1.00 80.94 271 ALA A C 1
ATOM 2057 O O . ALA A 1 271 ? -9.611 -13.542 23.957 1.00 80.94 271 ALA A O 1
ATOM 2058 N N . ALA A 1 272 ? -8.435 -12.037 25.143 1.00 83.44 272 ALA A N 1
ATOM 2059 C CA . ALA A 1 272 ? -7.540 -11.681 24.041 1.00 83.44 272 ALA A CA 1
ATOM 2060 C C . ALA A 1 272 ? -6.710 -12.883 23.543 1.00 83.44 272 ALA A C 1
ATOM 2062 O O . ALA A 1 272 ? -6.604 -13.109 22.341 1.00 83.44 272 ALA A O 1
ATOM 2063 N N . LEU A 1 273 ? -6.183 -13.711 24.454 1.00 75.81 273 LEU A N 1
ATOM 2064 C CA . LEU A 1 273 ? -5.465 -14.937 24.087 1.00 75.81 273 LEU A CA 1
ATOM 2065 C C . LEU A 1 273 ? -6.372 -15.981 23.421 1.00 75.81 273 LEU A C 1
ATOM 2067 O O . LEU A 1 273 ? -5.950 -16.645 22.479 1.00 75.81 273 LEU A O 1
ATOM 2071 N N . GLN A 1 274 ? -7.605 -16.136 23.911 1.00 79.69 274 GLN A N 1
ATOM 2072 C CA . GLN A 1 274 ? -8.579 -17.078 23.353 1.00 79.69 274 GLN A CA 1
ATOM 2073 C C . GLN A 1 274 ? -9.070 -16.670 21.967 1.00 79.69 274 GLN A C 1
ATOM 2075 O O . GLN A 1 274 ? -9.349 -17.544 21.150 1.00 79.69 274 GLN A O 1
ATOM 2080 N N . PHE A 1 275 ? -9.162 -15.366 21.702 1.00 86.12 275 PHE A N 1
ATOM 2081 C CA . PHE A 1 275 ? -9.495 -14.857 20.378 1.00 86.12 275 PHE A CA 1
ATOM 2082 C C . PHE A 1 275 ? -8.474 -15.323 19.330 1.00 86.12 275 PHE A C 1
ATOM 2084 O O . PHE A 1 275 ? -8.856 -15.767 18.245 1.00 86.12 275 PHE A O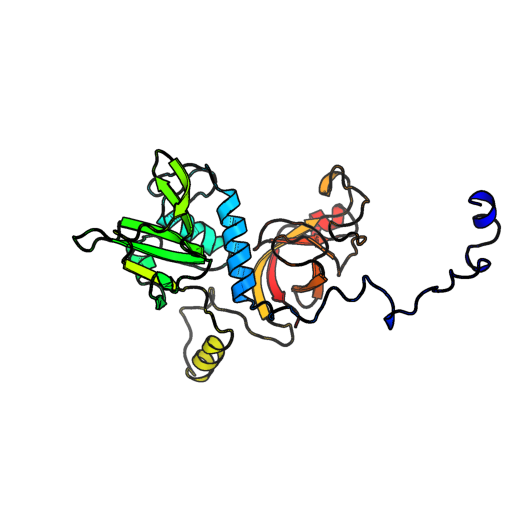 1
ATOM 2091 N N . GLY A 1 276 ? -7.186 -15.295 19.690 1.00 80.75 276 GLY A N 1
ATOM 2092 C CA . GLY A 1 276 ? -6.095 -15.764 18.841 1.00 80.75 276 GLY A CA 1
ATOM 2093 C C . GLY A 1 276 ? -5.871 -14.883 17.609 1.00 80.75 276 GLY A C 1
ATOM 2094 O O . GLY A 1 276 ? -6.166 -13.691 17.614 1.00 80.75 276 GLY A O 1
ATOM 2095 N N . VAL A 1 277 ? -5.305 -15.475 16.555 1.00 81.69 277 VAL A N 1
ATOM 2096 C CA . VAL A 1 277 ? -5.196 -14.835 15.237 1.00 81.69 277 VAL A CA 1
ATOM 2097 C C . VAL A 1 277 ? -6.327 -15.357 14.367 1.00 81.69 277 VAL A C 1
ATOM 2099 O O . VAL A 1 277 ? -6.470 -16.569 14.200 1.00 81.69 277 VAL A O 1
ATOM 2102 N N . GLN A 1 278 ? -7.097 -14.447 13.787 1.00 82.12 278 GLN A N 1
ATOM 2103 C CA . GLN A 1 278 ? -8.168 -14.768 12.850 1.00 82.12 278 GLN A CA 1
ATOM 2104 C C . GLN A 1 278 ? -7.986 -13.970 11.563 1.00 82.12 278 GLN A C 1
ATOM 2106 O O . GLN A 1 278 ? -7.179 -13.046 11.502 1.00 82.12 278 GLN A O 1
ATOM 2111 N N . TYR A 1 279 ? -8.736 -14.331 10.528 1.00 78.50 279 TYR A N 1
ATOM 2112 C CA . TYR A 1 279 ? -8.810 -13.550 9.301 1.00 78.50 279 TYR A CA 1
ATOM 2113 C C . TYR A 1 279 ? -10.269 -13.373 8.927 1.00 78.50 279 TYR A C 1
ATOM 2115 O O . TYR A 1 279 ? -10.984 -14.366 8.792 1.00 78.50 279 TYR A O 1
ATOM 2123 N N . SER A 1 280 ? -10.696 -12.129 8.747 1.00 74.62 280 SER A N 1
ATOM 2124 C CA . SER A 1 280 ? -12.077 -11.803 8.402 1.00 74.62 280 SER A CA 1
ATOM 2125 C C . SER A 1 280 ? -12.124 -10.747 7.325 1.00 74.62 280 SER A C 1
ATOM 2127 O O . SER A 1 280 ? -11.251 -9.886 7.237 1.00 74.62 280 SER A O 1
ATOM 2129 N N . ASP A 1 281 ? -13.203 -10.793 6.563 1.00 75.81 281 ASP A N 1
ATOM 2130 C CA . ASP A 1 281 ? -13.643 -9.673 5.757 1.00 75.81 281 ASP A CA 1
ATOM 2131 C C . ASP A 1 281 ? -14.009 -8.490 6.665 1.00 75.81 281 ASP A C 1
ATOM 2133 O O . ASP A 1 281 ? -14.690 -8.663 7.684 1.00 75.81 281 ASP A O 1
ATOM 2137 N N . VAL A 1 282 ? -13.512 -7.306 6.306 1.00 76.00 282 VAL A N 1
ATOM 2138 C CA . VAL A 1 282 ? -13.746 -6.029 6.988 1.00 76.00 282 VAL A CA 1
ATOM 2139 C C . VAL A 1 282 ? -14.410 -5.076 6.008 1.00 76.00 282 VAL A C 1
ATOM 2141 O O . VAL A 1 282 ? -13.981 -4.957 4.860 1.00 76.00 282 VAL A O 1
ATOM 2144 N N . TYR A 1 283 ? -15.445 -4.377 6.460 1.00 77.88 283 TYR A N 1
ATOM 2145 C CA . TYR A 1 283 ? -16.180 -3.383 5.682 1.00 77.88 283 TYR A CA 1
ATOM 2146 C C . TYR A 1 283 ? -16.144 -2.033 6.393 1.00 77.88 283 TYR A C 1
ATOM 2148 O O . TYR A 1 283 ? -16.115 -1.974 7.612 1.00 77.88 283 TYR A O 1
ATOM 2156 N N . LEU A 1 284 ? -16.163 -0.947 5.638 1.00 74.25 284 LEU A N 1
ATOM 2157 C CA . LEU A 1 284 ? -16.392 0.409 6.103 1.00 74.25 284 LEU A CA 1
ATOM 2158 C C . LEU A 1 284 ? -17.899 0.657 6.131 1.00 74.25 284 LEU A C 1
ATOM 2160 O O . LEU A 1 284 ? -18.560 0.568 5.090 1.00 74.25 284 LEU A O 1
ATOM 2164 N N . LYS A 1 285 ? -18.442 0.966 7.306 1.00 73.88 285 LYS A N 1
ATOM 2165 C CA . LYS A 1 285 ? -19.854 1.322 7.455 1.00 73.88 285 LYS A CA 1
ATOM 2166 C C . LYS A 1 285 ? -20.107 2.681 6.785 1.00 73.88 285 LYS A C 1
ATOM 2168 O O . LYS A 1 285 ? -19.296 3.595 6.919 1.00 73.88 285 LYS A O 1
ATOM 2173 N N . LYS A 1 286 ? -21.195 2.770 6.015 1.00 64.69 286 LYS A N 1
ATOM 2174 C CA . LYS A 1 286 ? -21.635 4.002 5.338 1.00 64.69 286 LYS A CA 1
ATOM 2175 C C . LYS A 1 286 ? -22.318 4.970 6.294 1.00 64.69 286 LYS A C 1
ATOM 2177 O O . LYS A 1 286 ? -23.036 4.478 7.194 1.00 64.69 286 LYS A O 1
#